Protein AF-0000000067791403 (afdb_homodimer)

Radius of gyration: 19.2 Å; Cα contacts (8 Å, |Δi|>4): 571; chains: 2; bounding box: 36×50×44 Å

Organism: Pectobacterium atrosepticum (strain SCRI 1043 / ATCC BAA-672) (NCBI:txid218491)

Structure (mmCIF, N/CA/C/O backbone):
data_AF-0000000067791403-model_v1
#
loop_
_entity.id
_entity.type
_entity.pdbx_description
1 polymer 'Phosphotransferase enzyme II, A component'
#
loop_
_atom_site.group_PDB
_atom_site.id
_atom_site.type_symbol
_atom_site.label_atom_id
_atom_site.label_alt_id
_atom_site.label_comp_id
_atom_site.label_asym_id
_atom_site.label_entity_id
_atom_site.label_seq_id
_atom_site.pdbx_PDB_ins_code
_atom_site.Cartn_x
_atom_site.Cartn_y
_atom_site.Cartn_z
_atom_site.occupancy
_atom_site.B_iso_or_equiv
_atom_site.auth_seq_id
_atom_site.auth_comp_id
_atom_site.auth_asym_id
_atom_site.auth_atom_id
_atom_site.pdbx_PDB_model_num
ATOM 1 N N . MET A 1 1 ? 7.297 -12.109 7.602 1 85.81 1 MET A N 1
ATOM 2 C CA . MET A 1 1 ? 5.848 -12.188 7.441 1 85.81 1 MET A CA 1
ATOM 3 C C . MET A 1 1 ? 5.48 -12.812 6.098 1 85.81 1 MET A C 1
ATOM 5 O O . MET A 1 1 ? 4.695 -13.758 6.039 1 85.81 1 MET A O 1
ATOM 9 N N . LEU A 1 2 ? 6.25 -12.453 5.027 1 93.5 2 LEU A N 1
ATOM 10 C CA . LEU A 1 2 ? 5.938 -12.992 3.709 1 93.5 2 LEU A CA 1
ATOM 11 C C . LEU A 1 2 ? 6.129 -14.508 3.688 1 93.5 2 LEU A C 1
ATOM 13 O O . LEU A 1 2 ? 5.316 -15.227 3.105 1 93.5 2 LEU A O 1
ATOM 17 N N . ASN A 1 3 ? 7.172 -14.945 4.387 1 94.25 3 ASN A N 1
ATOM 18 C CA . ASN A 1 3 ? 7.5 -16.359 4.379 1 94.25 3 ASN A CA 1
ATOM 19 C C . ASN A 1 3 ? 6.441 -17.188 5.113 1 94.25 3 ASN A C 1
ATOM 21 O O . ASN A 1 3 ? 6.293 -18.391 4.855 1 94.25 3 ASN A O 1
ATOM 25 N N . THR A 1 4 ? 5.734 -16.562 6.031 1 96.44 4 THR A N 1
ATOM 26 C CA . THR A 1 4 ? 4.672 -17.266 6.746 1 96.44 4 THR A CA 1
ATOM 27 C C . THR A 1 4 ? 3.381 -17.266 5.934 1 96.44 4 THR A C 1
ATOM 29 O O . THR A 1 4 ? 2.557 -18.172 6.066 1 96.44 4 THR A O 1
ATOM 32 N N . LEU A 1 5 ? 3.207 -16.297 5.059 1 98 5 LEU A N 1
ATOM 33 C CA . LEU A 1 5 ? 1.979 -16.156 4.289 1 98 5 LEU A CA 1
ATOM 34 C C . LEU A 1 5 ? 2.051 -16.938 2.99 1 98 5 LEU A C 1
ATOM 36 O O . LEU A 1 5 ? 1.028 -17.422 2.49 1 98 5 LEU A O 1
ATOM 40 N N . LEU A 1 6 ? 3.287 -17.016 2.479 1 98.38 6 LEU A N 1
ATOM 41 C CA . LEU A 1 6 ? 3.465 -17.75 1.226 1 98.38 6 LEU A CA 1
ATOM 42 C C . LEU A 1 6 ? 3.836 -19.203 1.488 1 98.38 6 LEU A C 1
ATOM 44 O O . LEU A 1 6 ? 5.02 -19.531 1.565 1 98.38 6 LEU A O 1
ATOM 48 N N . THR A 1 7 ? 2.803 -20 1.577 1 97.62 7 THR A N 1
ATOM 49 C CA . THR A 1 7 ? 2.93 -21.453 1.703 1 97.62 7 THR A CA 1
ATOM 50 C C . THR A 1 7 ? 2.748 -22.125 0.348 1 97.62 7 THR A C 1
ATOM 52 O O . THR A 1 7 ? 2.309 -21.5 -0.615 1 97.62 7 THR A O 1
ATOM 55 N N . PRO A 1 8 ? 3.109 -23.359 0.253 1 98.06 8 PRO A N 1
ATOM 56 C CA . PRO A 1 8 ? 3.031 -24.031 -1.043 1 98.06 8 PRO A CA 1
ATOM 57 C C . PRO A 1 8 ? 1.643 -23.953 -1.672 1 98.06 8 PRO A C 1
ATOM 59 O O . PRO A 1 8 ? 1.52 -23.875 -2.898 1 98.06 8 PRO A O 1
ATOM 62 N N . ASP A 1 9 ? 0.599 -23.859 -0.875 1 98.31 9 ASP A N 1
ATOM 63 C CA . ASP A 1 9 ? -0.775 -23.953 -1.359 1 98.31 9 ASP A CA 1
ATOM 64 C C . ASP A 1 9 ? -1.215 -22.656 -2.014 1 98.31 9 ASP A C 1
ATOM 66 O O . ASP A 1 9 ? -2.238 -22.609 -2.699 1 98.31 9 ASP A O 1
ATOM 70 N N . VAL A 1 10 ? -0.389 -21.625 -1.854 1 98.81 10 VAL A N 1
ATOM 71 C CA . VAL A 1 10 ? -0.769 -20.344 -2.469 1 98.81 10 VAL A CA 1
ATOM 72 C C . VAL A 1 10 ? 0.307 -19.922 -3.461 1 98.81 10 VAL A C 1
ATOM 74 O O . VAL A 1 10 ? 0.383 -18.734 -3.826 1 98.81 10 VAL A O 1
ATOM 77 N N . VAL A 1 11 ? 1.142 -20.844 -3.84 1 98.81 11 VAL A N 1
ATOM 78 C CA . VAL A 1 11 ? 2.152 -20.625 -4.871 1 98.81 11 VAL A CA 1
ATOM 79 C C . VAL A 1 11 ? 1.834 -21.469 -6.098 1 98.81 11 VAL A C 1
ATOM 81 O O . VAL A 1 11 ? 1.552 -22.672 -5.98 1 98.81 11 VAL A O 1
ATOM 84 N N . GLN A 1 12 ? 1.821 -20.766 -7.262 1 98.75 12 GLN A N 1
ATOM 85 C CA . GLN A 1 12 ? 1.521 -21.469 -8.508 1 98.75 12 GLN A CA 1
ATOM 86 C C . GLN A 1 12 ? 2.576 -21.172 -9.57 1 98.75 12 GLN A C 1
ATOM 88 O O . GLN A 1 12 ? 3.092 -20.047 -9.648 1 98.75 12 GLN A O 1
ATOM 93 N N . ILE A 1 13 ? 2.863 -22.188 -10.352 1 98.75 13 ILE A N 1
ATOM 94 C CA . ILE A 1 13 ? 3.631 -22.031 -11.578 1 98.75 13 ILE A CA 1
ATOM 95 C C . ILE A 1 13 ? 2.807 -22.531 -12.766 1 98.75 13 ILE A C 1
ATOM 97 O O . ILE A 1 13 ? 2.48 -23.719 -12.852 1 98.75 13 ILE A O 1
ATOM 101 N N . LEU A 1 14 ? 2.469 -21.609 -13.68 1 98.62 14 LEU A N 1
ATOM 102 C CA . LEU A 1 14 ? 1.596 -21.906 -14.805 1 98.62 14 LEU A CA 1
ATOM 103 C C . LEU A 1 14 ? 2.316 -21.672 -16.125 1 98.62 14 LEU A C 1
ATOM 105 O O . LEU A 1 14 ? 3.094 -20.719 -16.25 1 98.62 14 LEU A O 1
ATOM 109 N N . PRO A 1 15 ? 2.055 -22.484 -17.078 1 97.88 15 PRO A N 1
ATOM 110 C CA . PRO A 1 15 ? 2.742 -22.312 -18.359 1 97.88 15 PRO A CA 1
ATOM 111 C C . PRO A 1 15 ? 2.328 -21.031 -19.094 1 97.88 15 PRO A C 1
ATOM 113 O O . PRO A 1 15 ? 3.182 -20.297 -19.609 1 97.88 15 PRO A O 1
ATOM 116 N N . ALA A 1 16 ? 1.017 -20.781 -19.219 1 97.75 16 ALA A N 1
ATOM 117 C CA . ALA A 1 16 ? 0.489 -19.656 -19.984 1 97.75 16 ALA A CA 1
ATOM 118 C C . ALA A 1 16 ? -0.917 -19.281 -19.516 1 97.75 16 ALA A C 1
ATOM 120 O O . ALA A 1 16 ? -1.521 -20 -18.719 1 97.75 16 ALA A O 1
ATOM 121 N N . CYS A 1 17 ? -1.354 -18.141 -19.828 1 96.69 17 CYS A N 1
ATOM 122 C CA . CYS A 1 17 ? -2.748 -17.734 -19.688 1 96.69 17 CYS A CA 1
ATOM 123 C C . CYS A 1 17 ? -3.168 -16.828 -20.844 1 96.69 17 CYS A C 1
ATOM 125 O O . CYS A 1 17 ? -2.336 -16.422 -21.656 1 96.69 17 CYS A O 1
ATOM 127 N N . ASP A 1 18 ? -4.406 -16.453 -20.984 1 97.12 18 ASP A N 1
ATOM 128 C CA . ASP A 1 18 ? -4.973 -15.836 -22.188 1 97.12 18 ASP A CA 1
ATOM 129 C C . ASP A 1 18 ? -4.66 -14.344 -22.234 1 97.12 18 ASP A C 1
ATOM 131 O O . ASP A 1 18 ? -4.328 -13.812 -23.297 1 97.12 18 ASP A O 1
ATOM 135 N N . ASP A 1 19 ? -4.953 -13.688 -21.172 1 98.06 19 ASP A N 1
ATOM 136 C CA . ASP A 1 19 ? -4.789 -12.242 -21.094 1 98.06 19 ASP A CA 1
ATOM 137 C C . ASP A 1 19 ? -4.668 -11.781 -19.641 1 98.06 19 ASP A C 1
ATOM 139 O O . ASP A 1 19 ? -4.605 -12.602 -18.734 1 98.06 19 ASP A O 1
ATOM 143 N N . TRP A 1 20 ? -4.578 -10.492 -19.484 1 98.12 20 TRP A N 1
ATOM 144 C CA . TRP A 1 20 ? -4.352 -9.938 -18.156 1 98.12 20 TRP A CA 1
ATOM 145 C C . TRP A 1 20 ? -5.504 -10.281 -17.219 1 98.12 20 TRP A C 1
ATOM 147 O O . TRP A 1 20 ? -5.289 -10.531 -16.031 1 98.12 20 TRP A O 1
ATOM 157 N N . ARG A 1 21 ? -6.742 -10.328 -17.703 1 98.19 21 ARG A N 1
ATOM 158 C CA . ARG A 1 21 ? -7.898 -10.664 -16.891 1 98.19 21 ARG A CA 1
ATOM 159 C C . ARG A 1 21 ? -7.805 -12.094 -16.375 1 98.19 21 ARG A C 1
ATOM 161 O O . ARG A 1 21 ? -8.055 -12.344 -15.188 1 98.19 21 ARG A O 1
ATOM 168 N N . HIS A 1 22 ? -7.469 -12.93 -17.266 1 98.69 22 HIS A N 1
ATOM 169 C CA . HIS A 1 22 ? -7.273 -14.328 -16.906 1 98.69 22 HIS A CA 1
ATOM 170 C C . HIS A 1 22 ? -6.125 -14.477 -15.906 1 98.69 22 HIS A C 1
ATOM 172 O O . HIS A 1 22 ? -6.223 -15.25 -14.953 1 98.69 22 HIS A O 1
ATOM 178 N N . ALA A 1 23 ? -5.02 -13.789 -16.094 1 98.75 23 ALA A N 1
ATOM 179 C CA . ALA A 1 23 ? -3.863 -13.82 -15.203 1 98.75 23 ALA A CA 1
ATOM 180 C C . ALA A 1 23 ? -4.254 -13.414 -13.781 1 98.75 23 ALA A C 1
ATOM 182 O O . ALA A 1 23 ? -3.848 -14.055 -12.812 1 98.75 23 ALA A O 1
ATOM 183 N N . ILE A 1 24 ? -5.07 -12.336 -13.656 1 98.62 24 ILE A N 1
ATOM 184 C CA . ILE A 1 24 ? -5.527 -11.867 -12.352 1 98.62 24 ILE A CA 1
ATOM 185 C C . ILE A 1 24 ? -6.406 -12.93 -11.695 1 98.62 24 ILE A C 1
ATOM 187 O O . ILE A 1 24 ? -6.242 -13.234 -10.516 1 98.62 24 ILE A O 1
ATOM 191 N N . ALA A 1 25 ? -7.309 -13.477 -12.453 1 98.75 25 ALA A N 1
ATOM 192 C CA . ALA A 1 25 ? -8.188 -14.516 -11.922 1 98.75 25 ALA A CA 1
ATOM 193 C C . ALA A 1 25 ? -7.375 -15.703 -11.414 1 98.75 25 ALA A C 1
ATOM 195 O O . ALA A 1 25 ? -7.621 -16.203 -10.312 1 98.75 25 ALA A O 1
ATOM 196 N N . LEU A 1 26 ? -6.41 -16.125 -12.219 1 98.81 26 LEU A N 1
ATOM 197 C CA . LEU A 1 26 ? -5.578 -17.266 -11.859 1 98.81 26 LEU A CA 1
ATOM 198 C C . LEU A 1 26 ? -4.75 -16.969 -10.617 1 98.81 26 LEU A C 1
ATOM 200 O O . LEU A 1 26 ? -4.586 -17.828 -9.75 1 98.81 26 LEU A O 1
ATOM 204 N N . SER A 1 27 ? -4.246 -15.789 -10.539 1 98.81 27 SER A N 1
ATOM 205 C CA . SER A 1 27 ? -3.393 -15.414 -9.414 1 98.81 27 SER A CA 1
ATOM 206 C C . SER A 1 27 ? -4.195 -15.305 -8.125 1 98.81 27 SER A C 1
ATOM 208 O O . SER A 1 27 ? -3.656 -15.492 -7.035 1 98.81 27 SER A O 1
ATOM 210 N N . CYS A 1 28 ? -5.469 -15 -8.195 1 98.81 28 CYS A N 1
ATOM 211 C CA . CYS A 1 28 ? -6.332 -14.844 -7.027 1 98.81 28 CYS A CA 1
ATOM 212 C C . CYS A 1 28 ? -6.961 -16.172 -6.641 1 98.81 28 CYS A C 1
ATOM 214 O O . CYS A 1 28 ? -7.508 -16.312 -5.543 1 98.81 28 CYS A O 1
ATOM 216 N N . LYS A 1 29 ? -6.871 -17.172 -7.527 1 98.81 29 LYS A N 1
ATOM 217 C CA . LYS A 1 29 ? -7.609 -18.422 -7.367 1 98.81 29 LYS A CA 1
ATOM 218 C C . LYS A 1 29 ? -7.262 -19.094 -6.047 1 98.81 29 LYS A C 1
ATOM 220 O O . LYS A 1 29 ? -8.156 -19.531 -5.316 1 98.81 29 LYS A O 1
ATOM 225 N N . PRO A 1 30 ? -5.938 -19.203 -5.676 1 98.81 30 PRO A N 1
ATOM 226 C CA . PRO A 1 30 ? -5.645 -19.859 -4.398 1 98.81 30 PRO A CA 1
ATOM 227 C C . PRO A 1 30 ? -6.293 -19.156 -3.209 1 98.81 30 PRO A C 1
ATOM 229 O O . PRO A 1 30 ? -6.727 -19.812 -2.26 1 98.81 30 PRO A O 1
ATOM 232 N N . LEU A 1 31 ? -6.383 -17.828 -3.244 1 98.81 31 LEU A N 1
ATOM 233 C CA . LEU A 1 31 ? -6.953 -17.047 -2.15 1 98.81 31 LEU A CA 1
ATOM 234 C C . LEU A 1 31 ? -8.477 -17.172 -2.141 1 98.81 31 LEU A C 1
ATOM 236 O O . LEU A 1 31 ? -9.094 -17.141 -1.075 1 98.81 31 LEU A O 1
ATOM 240 N N . LEU A 1 32 ? -9.016 -17.219 -3.336 1 98.75 32 LEU A N 1
ATOM 241 C CA . LEU A 1 32 ? -10.445 -17.484 -3.436 1 98.75 32 LEU A CA 1
ATOM 242 C C . LEU A 1 32 ? -10.789 -18.859 -2.881 1 98.75 32 LEU A C 1
ATOM 244 O O . LEU A 1 32 ? -11.734 -19.016 -2.1 1 98.75 32 LEU A O 1
ATOM 248 N N . ASP A 1 33 ? -10.023 -19.875 -3.279 1 98.69 33 ASP A N 1
ATOM 249 C CA . ASP A 1 33 ? -10.266 -21.266 -2.922 1 98.69 33 ASP A CA 1
ATOM 250 C C . ASP A 1 33 ? -10.18 -21.469 -1.41 1 98.69 33 ASP A C 1
ATOM 252 O O . ASP A 1 33 ? -10.922 -22.266 -0.842 1 98.69 33 ASP A O 1
ATOM 256 N N . ASN A 1 34 ? -9.266 -20.766 -0.739 1 98.5 34 ASN A N 1
ATOM 257 C CA . ASN A 1 34 ? -9.102 -21 0.691 1 98.5 34 ASN A CA 1
ATOM 258 C C . ASN A 1 34 ? -9.922 -20.016 1.519 1 98.5 34 ASN A C 1
ATOM 260 O O . ASN A 1 34 ? -9.773 -19.953 2.74 1 98.5 34 ASN A O 1
ATOM 264 N N . GLY A 1 35 ? -10.727 -19.156 0.806 1 98.62 35 GLY A N 1
ATOM 265 C CA . GLY A 1 35 ? -11.688 -18.297 1.482 1 98.62 35 GLY A CA 1
ATOM 266 C C . GLY A 1 35 ? -11.078 -17 1.977 1 98.62 35 GLY A C 1
AT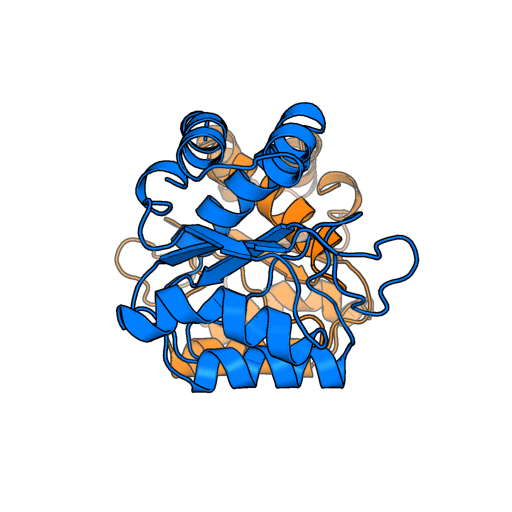OM 267 O O . GLY A 1 35 ? -11.734 -16.219 2.684 1 98.62 35 GLY A O 1
ATOM 268 N N . SER A 1 36 ? -9.867 -16.688 1.602 1 98.62 36 SER A N 1
ATOM 269 C CA . SER A 1 36 ? -9.188 -15.469 2.051 1 98.62 36 SER A CA 1
ATOM 270 C C . SER A 1 36 ? -9.805 -14.227 1.417 1 98.62 36 SER A C 1
ATOM 272 O O . SER A 1 36 ? -9.758 -13.141 1.998 1 98.62 36 SER A O 1
ATOM 274 N N . ILE A 1 37 ? -10.367 -14.383 0.238 1 98.69 37 ILE A N 1
ATOM 275 C CA . ILE A 1 37 ? -11 -13.258 -0.446 1 98.69 37 ILE A CA 1
ATOM 276 C C . ILE A 1 37 ? -12.328 -13.703 -1.043 1 98.69 37 ILE A C 1
ATOM 278 O O . ILE A 1 37 ? -12.609 -14.898 -1.143 1 98.69 37 ILE A O 1
ATOM 282 N N . GLU A 1 38 ? -13.125 -12.742 -1.382 1 98.62 38 GLU A N 1
ATOM 283 C CA . GLU A 1 38 ? -14.375 -12.938 -2.102 1 98.62 38 GLU A CA 1
ATOM 284 C C . GLU A 1 38 ? -14.227 -12.586 -3.58 1 98.62 38 GLU A C 1
ATOM 286 O O . GLU A 1 38 ? -13.297 -11.875 -3.963 1 98.62 38 GLU A O 1
ATOM 291 N N . PRO A 1 39 ? -15.156 -13.062 -4.426 1 98.56 39 PRO A N 1
ATOM 292 C CA . PRO A 1 39 ? -15.102 -12.727 -5.852 1 98.56 39 PRO A CA 1
ATOM 293 C C . PRO A 1 39 ? -15.102 -11.219 -6.105 1 98.56 39 PRO A C 1
ATOM 295 O O . PRO A 1 39 ? -14.531 -10.758 -7.094 1 98.56 39 PRO A O 1
ATOM 298 N N . THR A 1 40 ? -15.688 -10.477 -5.195 1 98.06 40 THR A N 1
ATOM 299 C CA . THR A 1 40 ? -15.781 -9.031 -5.363 1 98.06 40 THR A CA 1
ATOM 300 C C . THR A 1 40 ? -14.398 -8.383 -5.328 1 98.06 40 THR A C 1
ATOM 302 O O . THR A 1 40 ? -14.211 -7.285 -5.852 1 98.06 40 THR A O 1
ATOM 305 N N . TYR A 1 41 ? -13.516 -9.078 -4.652 1 98 41 TYR A N 1
ATOM 306 C CA . TYR A 1 41 ? -12.148 -8.57 -4.609 1 98 41 TYR A CA 1
ATOM 307 C C . TYR A 1 41 ? -11.523 -8.555 -6 1 98 41 TYR A C 1
ATOM 309 O O . TYR A 1 41 ? -10.891 -7.57 -6.395 1 98 41 TYR A O 1
ATOM 317 N N . ILE A 1 42 ? -11.688 -9.617 -6.699 1 98.38 42 ILE A N 1
ATOM 318 C CA . ILE A 1 42 ? -11.188 -9.742 -8.07 1 98.38 42 ILE A CA 1
ATOM 319 C C . ILE A 1 42 ? -11.859 -8.695 -8.953 1 98.38 42 ILE A C 1
ATOM 321 O O . ILE A 1 42 ? -11.195 -8.039 -9.758 1 98.38 42 ILE A O 1
ATOM 325 N N . GLU A 1 43 ? -13.172 -8.492 -8.789 1 98.06 43 GLU A N 1
ATOM 326 C CA . GLU A 1 43 ? -13.914 -7.488 -9.547 1 98.06 43 GLU A CA 1
ATOM 327 C C . GLU A 1 43 ? -13.383 -6.086 -9.281 1 98.06 43 GLU A C 1
ATOM 329 O O . GLU A 1 43 ? -13.344 -5.25 -10.188 1 98.06 43 GLU A O 1
ATOM 334 N N . ALA A 1 44 ? -13.031 -5.883 -8.055 1 95.5 44 ALA A N 1
ATOM 335 C CA . ALA A 1 44 ? -12.469 -4.582 -7.695 1 95.5 44 ALA A CA 1
ATOM 336 C C . ALA A 1 44 ? -11.172 -4.316 -8.445 1 95.5 44 ALA A C 1
ATOM 338 O O . ALA A 1 44 ? -10.93 -3.197 -8.914 1 95.5 44 ALA A O 1
ATOM 339 N N . ILE A 1 45 ? -10.32 -5.316 -8.57 1 96.31 45 ILE A N 1
ATOM 340 C CA . ILE A 1 45 ? -9.07 -5.184 -9.297 1 96.31 45 ILE A CA 1
ATOM 341 C C . ILE A 1 45 ? -9.359 -4.914 -10.773 1 96.31 45 ILE A C 1
ATOM 343 O O . ILE A 1 45 ? -8.75 -4.027 -11.383 1 96.31 45 ILE A O 1
ATOM 347 N N . TYR A 1 46 ? -10.344 -5.637 -11.32 1 97.5 46 TYR A N 1
ATOM 348 C CA . TYR A 1 46 ? -10.734 -5.426 -12.711 1 97.5 46 TYR A CA 1
ATOM 349 C C . TYR A 1 46 ? -11.203 -3.99 -12.938 1 97.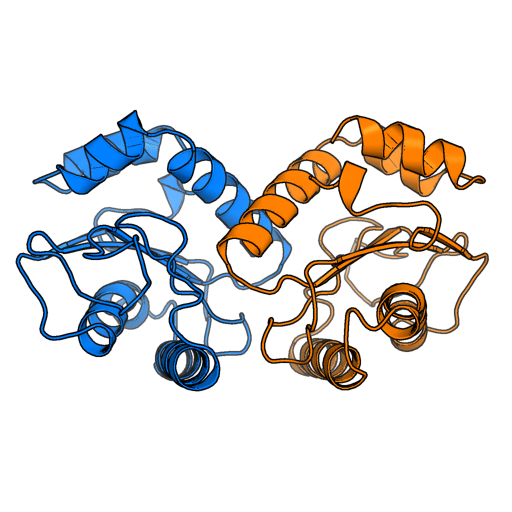5 46 TYR A C 1
ATOM 351 O O . TYR A 1 46 ? -10.789 -3.34 -13.898 1 97.5 46 TYR A O 1
ATOM 359 N N . ARG A 1 47 ? -12 -3.527 -12.07 1 94.44 47 ARG A N 1
ATOM 360 C CA . ARG A 1 47 ? -12.555 -2.186 -12.195 1 94.44 47 ARG A CA 1
ATOM 361 C C . ARG A 1 47 ? -11.453 -1.132 -12.172 1 94.44 47 ARG A C 1
ATOM 363 O O . ARG A 1 47 ? -11.492 -0.176 -12.953 1 94.44 47 ARG A O 1
ATOM 370 N N . SER A 1 48 ? -10.539 -1.312 -11.289 1 93 48 SER A N 1
ATOM 371 C CA . SER A 1 48 ? -9.43 -0.365 -11.203 1 93 48 SER A CA 1
ATOM 372 C C . SER A 1 48 ? -8.578 -0.387 -12.477 1 93 48 SER A C 1
ATOM 374 O O . SER A 1 48 ? -8.195 0.665 -12.992 1 93 48 SER A O 1
ATOM 376 N N . HIS A 1 49 ? -8.281 -1.533 -12.945 1 94.88 49 HIS A N 1
ATOM 377 C CA . HIS A 1 49 ? -7.52 -1.669 -14.18 1 94.88 49 HIS A CA 1
ATOM 378 C C . HIS A 1 49 ? -8.234 -0.985 -15.344 1 94.88 49 HIS A C 1
ATOM 380 O O . HIS A 1 49 ? -7.594 -0.305 -16.156 1 94.88 49 HIS A O 1
ATOM 386 N N . GLU A 1 50 ? -9.5 -1.178 -15.406 1 94 50 GLU A N 1
ATOM 387 C CA . GLU A 1 50 ? -10.273 -0.601 -16.5 1 94 50 GLU A CA 1
ATOM 388 C C . GLU A 1 50 ? -10.344 0.919 -16.391 1 94 50 GLU A C 1
ATOM 390 O O . GLU A 1 50 ? -10.344 1.623 -17.406 1 94 50 GLU A O 1
ATOM 395 N N . ALA A 1 51 ? -10.32 1.367 -15.242 1 89.88 51 ALA A N 1
ATOM 396 C CA . ALA A 1 51 ? -10.484 2.799 -15 1 89.88 51 ALA A CA 1
ATOM 397 C C . ALA A 1 51 ? -9.172 3.545 -15.227 1 89.88 51 ALA A C 1
ATOM 399 O O . ALA A 1 51 ? -9.156 4.641 -15.789 1 89.88 51 ALA A O 1
ATOM 400 N N . ILE A 1 52 ? -8.062 2.98 -14.789 1 90.69 52 ILE A N 1
ATOM 401 C CA . ILE A 1 52 ? -6.855 3.797 -14.766 1 90.69 52 ILE A CA 1
ATOM 402 C C . ILE A 1 52 ? -5.699 3.023 -15.391 1 90.69 52 ILE A C 1
ATOM 404 O O . ILE A 1 52 ? -4.566 3.514 -15.43 1 90.69 52 ILE A O 1
ATOM 408 N N . GLY A 1 53 ? -5.934 1.793 -15.914 1 93.31 53 GLY A N 1
ATOM 409 C CA . GLY A 1 53 ? -4.883 0.992 -16.531 1 93.31 53 GLY A CA 1
ATOM 410 C C . GLY A 1 53 ? -4.199 0.057 -15.547 1 93.31 53 GLY A C 1
ATOM 411 O O . GLY A 1 53 ? -4.668 -0.122 -14.422 1 93.31 53 GLY A O 1
ATOM 412 N N . PRO A 1 54 ? -3.129 -0.601 -15.938 1 94.38 54 PRO A N 1
ATOM 413 C CA . PRO A 1 54 ? -2.441 -1.611 -15.133 1 94.38 54 PRO A CA 1
ATOM 414 C C . PRO A 1 54 ? -1.543 -0.999 -14.062 1 94.38 54 PRO A C 1
ATOM 416 O O . PRO A 1 54 ? -0.351 -1.309 -13.992 1 94.38 54 PRO A O 1
ATOM 419 N N . TYR A 1 55 ? -2.121 -0.312 -13.172 1 89.44 55 TYR A N 1
ATOM 420 C CA . TYR A 1 55 ? -1.425 0.457 -12.148 1 89.44 55 TYR A CA 1
ATOM 421 C C . TYR A 1 55 ? -0.631 -0.459 -11.227 1 89.44 55 TYR A C 1
ATOM 423 O O . TYR A 1 55 ? 0.357 -0.036 -10.617 1 89.44 55 TYR A O 1
ATOM 431 N N . TYR A 1 56 ? -0.925 -1.732 -11.219 1 94.44 56 TYR A N 1
ATOM 432 C CA . TYR A 1 56 ? -0.301 -2.658 -10.281 1 94.44 56 TYR A CA 1
ATOM 433 C C . TYR A 1 56 ? 0.897 -3.354 -10.922 1 94.44 56 TYR A C 1
ATOM 435 O O . TYR A 1 56 ? 1.518 -4.223 -10.297 1 94.44 56 TYR A O 1
ATOM 443 N N . VAL A 1 57 ? 1.146 -3.051 -12.18 1 96.5 57 VAL A N 1
ATOM 444 C CA . VAL A 1 57 ? 2.438 -3.438 -12.734 1 96.5 57 VAL A CA 1
ATOM 445 C C . VAL A 1 57 ? 3.531 -2.521 -12.188 1 96.5 57 VAL A C 1
ATOM 447 O O . VAL A 1 57 ? 3.58 -1.336 -12.523 1 96.5 57 VAL A O 1
ATOM 450 N N . VAL A 1 58 ? 4.43 -3.115 -11.367 1 95.62 58 VAL A N 1
ATOM 451 C CA . VAL A 1 58 ? 5.285 -2.291 -10.516 1 95.62 58 VAL A CA 1
ATOM 452 C C . VAL A 1 58 ? 6.703 -2.266 -11.086 1 95.62 58 VAL A C 1
ATOM 454 O O . VAL A 1 58 ? 7.594 -1.627 -10.516 1 95.62 58 VAL A O 1
ATOM 457 N N . GLY A 1 59 ? 6.961 -2.955 -12.102 1 94.56 59 GLY A N 1
ATOM 458 C CA . GLY A 1 59 ? 8.25 -3.039 -12.773 1 94.56 59 GLY A CA 1
ATOM 459 C C . GLY A 1 59 ? 8.273 -4.062 -13.891 1 94.56 59 GLY A C 1
ATOM 460 O O . GLY A 1 59 ? 7.262 -4.703 -14.18 1 94.56 59 GLY A O 1
ATOM 461 N N . PRO A 1 60 ? 9.445 -4.152 -14.492 1 95.75 60 PRO A N 1
ATOM 462 C CA . PRO A 1 60 ? 9.547 -5.113 -15.594 1 95.75 60 PRO A CA 1
ATOM 463 C C . PRO A 1 60 ? 9.234 -6.543 -15.164 1 95.75 60 PRO A C 1
ATOM 465 O O . PRO A 1 60 ? 9.969 -7.121 -14.352 1 95.75 60 PRO A O 1
ATOM 468 N N . GLY A 1 61 ? 8.156 -7.051 -15.711 1 97.44 61 GLY A N 1
ATOM 469 C CA . GLY A 1 61 ? 7.844 -8.461 -15.523 1 97.44 61 GLY A CA 1
ATOM 470 C C . GLY A 1 61 ? 7.121 -8.734 -14.219 1 97.44 61 GLY A C 1
ATOM 471 O O . GLY A 1 61 ? 6.859 -9.891 -13.875 1 97.44 61 GLY A O 1
ATOM 472 N N . ILE A 1 62 ? 6.758 -7.684 -13.469 1 98.12 62 ILE A N 1
ATOM 473 C CA . ILE A 1 62 ? 6.238 -7.891 -12.117 1 98.12 62 ILE A CA 1
ATOM 474 C C . ILE A 1 62 ? 4.922 -7.133 -11.953 1 98.12 62 ILE A C 1
ATOM 476 O O . ILE A 1 62 ? 4.844 -5.941 -12.266 1 98.12 62 ILE A O 1
ATOM 480 N N . ALA A 1 63 ? 3.912 -7.777 -11.477 1 97.81 63 ALA A N 1
ATOM 481 C CA . ALA A 1 63 ? 2.639 -7.156 -11.117 1 97.81 63 ALA A CA 1
ATOM 482 C C . ALA A 1 63 ? 2.229 -7.52 -9.695 1 97.81 63 ALA A C 1
ATOM 484 O O . ALA A 1 63 ? 2.436 -8.656 -9.258 1 97.81 63 ALA A O 1
ATOM 485 N N . MET A 1 64 ? 1.632 -6.609 -9.023 1 97.75 64 MET A N 1
ATOM 486 C CA . MET A 1 64 ? 1.136 -6.797 -7.66 1 97.75 64 MET A CA 1
ATOM 487 C C . MET A 1 64 ? -0.332 -6.398 -7.559 1 97.75 64 MET A C 1
ATOM 489 O O . MET A 1 64 ? -0.66 -5.379 -6.945 1 97.75 64 MET A O 1
ATOM 493 N N . PRO A 1 65 ? -1.165 -7.211 -8.125 1 97 65 PRO A N 1
ATOM 494 C CA . PRO A 1 65 ? -2.584 -6.867 -8.008 1 97 65 PRO A CA 1
ATOM 495 C C . PRO A 1 65 ? -3.053 -6.777 -6.559 1 97 65 PRO A C 1
ATOM 497 O O . PRO A 1 65 ? -2.738 -7.652 -5.75 1 97 65 PRO A O 1
ATOM 500 N N . HIS A 1 66 ? -3.691 -5.742 -6.223 1 95.25 66 HIS A N 1
ATOM 501 C CA . HIS A 1 66 ? -4.285 -5.578 -4.902 1 95.25 66 HIS A CA 1
ATOM 502 C C . HIS A 1 66 ? -5.414 -4.551 -4.926 1 95.25 66 HIS A C 1
ATOM 504 O O . HIS A 1 66 ? -5.449 -3.686 -5.805 1 95.25 66 HIS A O 1
ATOM 510 N N . ALA A 1 67 ? -6.352 -4.707 -4.105 1 92.06 67 ALA A N 1
ATOM 511 C CA . ALA A 1 67 ? -7.473 -3.805 -3.855 1 92.06 67 ALA A CA 1
ATOM 512 C C . ALA A 1 67 ? -7.586 -3.469 -2.371 1 92.06 67 ALA A C 1
ATOM 514 O O . ALA A 1 67 ? -6.637 -3.664 -1.609 1 92.06 67 ALA A O 1
ATOM 515 N N . ARG A 1 68 ? -8.664 -2.893 -1.979 1 88.12 68 ARG A N 1
ATOM 516 C CA . ARG A 1 68 ? -8.836 -2.463 -0.595 1 88.12 68 ARG A CA 1
ATOM 517 C C . ARG A 1 68 ? -9.391 -3.59 0.266 1 88.12 68 ARG A C 1
ATOM 519 O O . ARG A 1 68 ? -10.039 -4.508 -0.245 1 88.12 68 ARG A O 1
ATOM 526 N N . PRO A 1 69 ? -9.141 -3.441 1.557 1 89.69 69 PRO A N 1
ATOM 527 C CA . PRO A 1 69 ? -9.672 -4.457 2.463 1 89.69 69 PRO A CA 1
ATOM 528 C C . PRO A 1 69 ? -11.188 -4.621 2.336 1 89.69 69 PRO A C 1
ATOM 530 O O . PRO A 1 69 ? -11.695 -5.746 2.363 1 89.69 69 PRO A O 1
ATOM 533 N N . GLU A 1 70 ? -11.93 -3.527 2.146 1 89.38 70 GLU A N 1
ATOM 534 C CA . GLU A 1 70 ? -13.383 -3.564 2.158 1 89.38 70 GLU A CA 1
ATOM 535 C C . GLU A 1 70 ? -13.93 -4.16 0.864 1 89.38 70 GLU A C 1
ATOM 537 O O . GLU A 1 70 ? -15.125 -4.461 0.768 1 89.38 70 GLU A O 1
ATOM 542 N N . ASP A 1 71 ? -13.039 -4.438 -0.041 1 93.44 71 ASP A N 1
ATOM 543 C CA . ASP A 1 71 ? -13.492 -4.934 -1.338 1 93.44 71 ASP A CA 1
ATOM 544 C C . ASP A 1 71 ? -13.609 -6.457 -1.335 1 93.44 71 ASP A C 1
ATOM 546 O O . ASP A 1 71 ? -13.828 -7.066 -2.381 1 93.44 71 ASP A O 1
ATOM 550 N N . GLY A 1 72 ? -13.508 -7.074 -0.197 1 95.62 72 GLY A N 1
ATOM 551 C CA . GLY A 1 72 ? -13.766 -8.508 -0.186 1 95.62 72 GLY A CA 1
ATOM 552 C C . GLY A 1 72 ? -12.641 -9.305 0.459 1 95.62 72 GLY A C 1
ATOM 553 O O . GLY A 1 72 ? -12.453 -10.477 0.143 1 95.62 72 GLY A O 1
ATOM 554 N N . VAL A 1 73 ? -11.867 -8.695 1.275 1 97.12 73 VAL A N 1
ATOM 555 C CA . VAL A 1 73 ? -10.82 -9.43 1.984 1 97.12 73 VAL A CA 1
ATOM 556 C C . VAL A 1 73 ? -11.391 -10.016 3.273 1 97.12 73 VAL A C 1
ATOM 558 O O . VAL A 1 73 ? -12.016 -9.312 4.062 1 97.12 73 VAL A O 1
ATOM 561 N N . ASN A 1 74 ? -11.18 -11.289 3.473 1 97.75 74 ASN A N 1
ATOM 562 C CA . ASN A 1 74 ? -11.625 -11.961 4.684 1 97.75 74 ASN A CA 1
ATOM 563 C C . ASN A 1 74 ? -10.477 -12.141 5.68 1 97.75 74 ASN A C 1
ATOM 565 O O . ASN A 1 74 ? -10.688 -12.07 6.891 1 97.75 74 ASN A O 1
ATOM 569 N N . LYS A 1 75 ? -9.305 -12.422 5.16 1 97.19 75 LYS A N 1
ATOM 570 C CA . LYS A 1 75 ? -8.117 -12.617 5.992 1 97.19 75 LYS A CA 1
ATOM 571 C C . LYS A 1 75 ? -6.855 -12.156 5.266 1 97.19 75 LYS A C 1
ATOM 573 O O . LYS A 1 75 ? -6.789 -12.211 4.039 1 97.19 75 LYS A O 1
ATOM 578 N N . LEU A 1 76 ? -5.895 -11.688 6.09 1 97.62 76 LEU A N 1
ATOM 579 C CA . LEU A 1 76 ? -4.598 -11.344 5.52 1 97.62 76 LEU A CA 1
ATOM 580 C C . LEU A 1 76 ? -4.023 -12.508 4.715 1 97.62 76 LEU A C 1
ATOM 582 O O . LEU A 1 76 ? -3.881 -13.609 5.238 1 97.62 76 LEU A O 1
ATOM 586 N N . SER A 1 77 ? -3.701 -12.242 3.42 1 98.62 77 SER A N 1
ATOM 587 C CA . SER A 1 77 ? -3.189 -13.32 2.58 1 98.62 77 SER A CA 1
ATOM 588 C C . SER A 1 77 ? -2.379 -12.773 1.411 1 98.62 77 SER A C 1
ATOM 590 O O . SER A 1 77 ? -2.543 -11.617 1.022 1 98.62 77 SER A O 1
ATOM 592 N N . VAL A 1 78 ? -1.471 -13.586 0.938 1 98.75 78 VAL A N 1
ATOM 593 C CA . VAL A 1 78 ? -0.643 -13.32 -0.233 1 98.75 78 VAL A CA 1
ATOM 594 C C . VAL A 1 78 ? -0.567 -14.562 -1.113 1 98.75 78 VAL A C 1
ATOM 596 O O . VAL A 1 78 ? -0.532 -15.688 -0.606 1 98.75 78 VAL A O 1
ATOM 599 N N . SER A 1 79 ? -0.634 -14.383 -2.369 1 98.88 79 SER A N 1
ATOM 600 C CA . SER A 1 79 ? -0.351 -15.477 -3.301 1 98.88 79 SER A CA 1
ATOM 601 C C . SER A 1 79 ? 0.732 -15.078 -4.301 1 98.88 79 SER A C 1
ATOM 603 O O . SER A 1 79 ? 0.946 -13.891 -4.555 1 98.88 79 SER A O 1
ATOM 605 N N . LEU A 1 80 ? 1.399 -16.062 -4.785 1 98.88 80 LEU A N 1
ATOM 606 C CA . LEU A 1 80 ? 2.436 -15.859 -5.793 1 98.88 80 LEU A CA 1
ATOM 607 C C . LEU A 1 80 ? 2.219 -16.781 -6.984 1 98.88 80 LEU A C 1
ATOM 609 O O . LEU A 1 80 ? 2.096 -18 -6.82 1 98.88 80 LEU A O 1
ATOM 613 N N . THR A 1 81 ? 2.08 -16.203 -8.172 1 98.88 81 THR A N 1
ATOM 614 C CA . THR A 1 81 ? 1.882 -16.969 -9.398 1 98.88 81 THR A CA 1
ATOM 615 C C . THR A 1 81 ? 2.943 -16.625 -10.438 1 98.88 81 THR A C 1
ATOM 617 O O . THR A 1 81 ? 3.189 -15.445 -10.703 1 98.88 81 THR A O 1
ATOM 620 N N . LEU A 1 82 ? 3.564 -17.625 -10.953 1 98.88 82 LEU A N 1
ATOM 621 C CA . LEU A 1 82 ? 4.473 -17.484 -12.086 1 98.88 82 LEU A CA 1
ATOM 622 C C . LEU A 1 82 ? 3.807 -17.953 -13.383 1 98.88 82 LEU A C 1
ATOM 624 O O . LEU A 1 82 ? 3.25 -19.047 -13.438 1 98.88 82 LEU A O 1
ATOM 628 N N . ILE A 1 83 ? 3.826 -17.109 -14.344 1 98.62 83 ILE A N 1
ATOM 629 C CA . ILE A 1 83 ? 3.367 -17.453 -15.688 1 98.62 83 ILE A CA 1
ATOM 630 C C . ILE A 1 83 ? 4.555 -17.516 -16.641 1 98.62 83 ILE A C 1
ATOM 632 O O . ILE A 1 83 ? 5.121 -16.469 -17 1 98.62 83 ILE A O 1
ATOM 636 N N . ARG A 1 84 ? 4.922 -18.641 -17.109 1 97.81 84 ARG A N 1
ATOM 637 C CA . ARG A 1 84 ? 6.168 -18.875 -17.828 1 97.81 84 ARG A CA 1
ATOM 638 C C . ARG A 1 84 ? 6.199 -18.109 -19.141 1 97.81 84 ARG A C 1
ATOM 640 O O . ARG A 1 84 ? 7.184 -17.422 -19.438 1 97.81 84 ARG A O 1
ATOM 647 N N . ASP A 1 85 ? 5.176 -18.125 -19.906 1 97.88 85 ASP A N 1
ATOM 648 C CA . ASP A 1 85 ? 5.156 -17.5 -21.219 1 97.88 85 ASP A CA 1
ATOM 649 C C . ASP A 1 85 ? 4.938 -16 -21.109 1 97.88 85 ASP A C 1
ATOM 651 O O . ASP A 1 85 ? 5.012 -15.281 -22.109 1 97.88 85 ASP A O 1
ATOM 655 N N . GLY A 1 86 ? 4.633 -15.516 -19.969 1 98.06 86 GLY A N 1
ATOM 656 C CA . GLY A 1 86 ? 4.371 -14.102 -19.766 1 98.06 86 GLY A CA 1
ATOM 657 C C . GLY A 1 86 ? 3.006 -13.672 -20.266 1 98.06 86 GLY A C 1
ATOM 658 O O . GLY A 1 86 ? 2.375 -14.383 -21.047 1 98.06 86 GLY A O 1
ATOM 659 N N . VAL A 1 87 ? 2.551 -12.578 -19.75 1 98.38 87 VAL A N 1
ATOM 660 C CA . VAL A 1 87 ? 1.26 -12.016 -20.125 1 98.38 87 VAL A CA 1
ATOM 661 C C . VAL A 1 87 ? 1.414 -10.516 -20.406 1 98.38 87 VAL A C 1
ATOM 663 O O . VAL A 1 87 ? 2.115 -9.812 -19.672 1 98.38 87 VAL A O 1
ATOM 666 N N . ALA A 1 88 ? 0.752 -10.047 -21.438 1 98.06 88 ALA A N 1
ATOM 667 C CA . ALA A 1 88 ? 0.758 -8.617 -21.734 1 98.06 88 ALA A CA 1
ATOM 668 C C . ALA A 1 88 ? -0.29 -7.883 -20.906 1 98.06 88 ALA A C 1
ATOM 670 O O . ALA A 1 88 ? -1.478 -8.211 -20.969 1 98.06 88 ALA A O 1
ATOM 671 N N . PHE A 1 89 ? 0.136 -6.93 -20.156 1 97.81 89 PHE A N 1
ATOM 672 C CA . PHE A 1 89 ? -0.761 -6.066 -19.391 1 97.81 89 PHE A CA 1
ATOM 673 C C . PHE A 1 89 ? -0.889 -4.703 -20.047 1 97.81 89 PHE A C 1
ATOM 675 O O . PHE A 1 89 ? -1.659 -3.854 -19.594 1 97.81 89 PHE A O 1
ATOM 682 N N . HIS A 1 90 ? -0.111 -4.527 -21.078 1 95.88 90 HIS A N 1
ATOM 683 C CA . HIS A 1 90 ? -0.078 -3.281 -21.828 1 95.88 90 HIS A CA 1
ATOM 684 C C . HIS A 1 90 ? 0.486 -2.139 -21 1 95.88 90 HIS A C 1
ATOM 686 O O . HIS A 1 90 ? 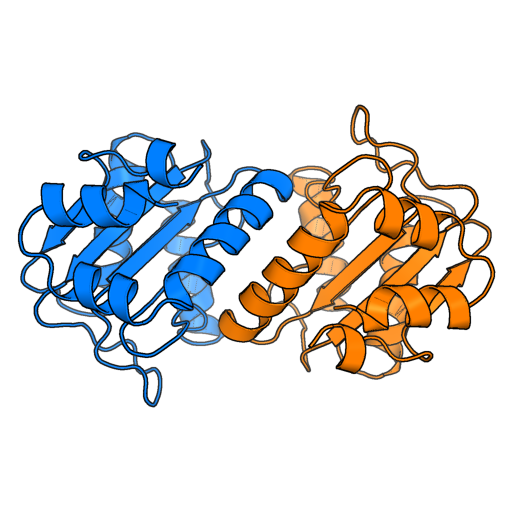-0.08 -1.044 -20.969 1 95.88 90 HIS A O 1
ATOM 692 N N . SER A 1 91 ? 1.426 -2.488 -20.188 1 93.56 91 SER A N 1
ATOM 693 C CA . SER A 1 91 ? 2.24 -1.523 -19.469 1 93.56 91 SER A CA 1
ATOM 694 C C . SER A 1 91 ? 3.57 -1.277 -20.172 1 93.56 91 SER A C 1
ATOM 696 O O . SER A 1 91 ? 4.418 -2.17 -20.234 1 93.56 91 SER A O 1
ATOM 698 N N . ASP A 1 92 ? 3.756 -0.099 -20.672 1 90.75 92 ASP A N 1
ATOM 699 C CA . ASP A 1 92 ? 4.914 0.227 -21.5 1 90.75 92 ASP A CA 1
ATOM 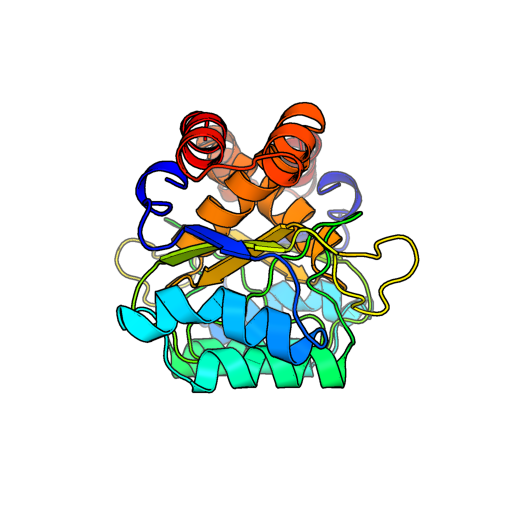700 C C . ASP A 1 92 ? 6.219 -0.062 -20.75 1 90.75 92 ASP A C 1
ATOM 702 O O . ASP A 1 92 ? 6.426 0.427 -19.641 1 90.75 92 ASP A O 1
ATOM 706 N N . GLY A 1 93 ? 6.984 -0.939 -21.391 1 94 93 GLY A N 1
ATOM 707 C CA . GLY A 1 93 ? 8.32 -1.21 -20.875 1 94 93 GLY A CA 1
ATOM 708 C C . GLY A 1 93 ? 8.344 -2.309 -19.844 1 94 93 GLY A C 1
ATOM 709 O O . GLY A 1 93 ? 9.414 -2.727 -19.391 1 94 93 GLY A O 1
ATOM 710 N N . ASN A 1 94 ? 7.152 -2.826 -19.531 1 96.62 94 ASN A N 1
ATOM 711 C CA . ASN A 1 94 ? 7.109 -3.762 -18.406 1 96.62 94 ASN A CA 1
ATOM 712 C C . ASN A 1 94 ? 6.66 -5.148 -18.859 1 96.62 94 ASN A C 1
ATOM 714 O O . ASN A 1 94 ? 6.82 -6.125 -18.125 1 96.62 94 ASN A O 1
ATOM 718 N N . ASP A 1 95 ? 6.215 -5.219 -20.047 1 97.31 95 ASP A N 1
ATOM 719 C CA . ASP A 1 95 ? 5.691 -6.473 -20.578 1 97.31 95 ASP A CA 1
ATOM 720 C C . ASP A 1 95 ? 6.797 -7.301 -21.234 1 97.31 95 ASP A C 1
ATOM 722 O O . ASP A 1 95 ? 7.766 -6.746 -21.75 1 97.31 95 ASP A O 1
ATOM 726 N N . PRO A 1 96 ? 6.59 -8.641 -21.203 1 98.19 96 PRO A N 1
ATOM 727 C CA . PRO A 1 96 ? 5.512 -9.414 -20.578 1 98.19 96 PRO A CA 1
ATOM 728 C C . PRO A 1 96 ? 5.691 -9.57 -19.078 1 98.19 96 PRO A C 1
ATOM 730 O O . PRO A 1 96 ? 6.824 -9.602 -18.594 1 98.19 96 PRO A O 1
ATOM 733 N N . VAL A 1 97 ? 4.605 -9.648 -18.344 1 98.5 97 VAL A N 1
ATOM 734 C CA . VAL A 1 97 ? 4.617 -9.906 -16.922 1 98.5 97 VAL A CA 1
ATOM 735 C C . VAL A 1 97 ? 4.672 -11.414 -16.656 1 98.5 97 VAL A C 1
ATOM 737 O O . VAL A 1 97 ? 3.92 -12.18 -17.266 1 98.5 97 VAL A O 1
ATOM 740 N N . HIS A 1 98 ? 5.598 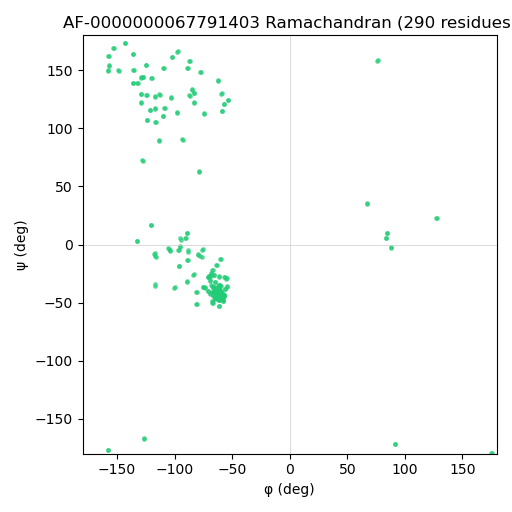-11.773 -15.727 1 98.75 98 HIS A N 1
ATOM 741 C CA . HIS A 1 98 ? 5.777 -13.188 -15.406 1 98.75 98 HIS A CA 1
ATOM 742 C C . HIS A 1 98 ? 5.426 -13.477 -13.953 1 98.75 98 HIS A C 1
ATOM 744 O O . HIS A 1 98 ? 4.996 -14.578 -13.625 1 98.75 98 HIS A O 1
ATOM 750 N N . LEU A 1 99 ? 5.703 -12.555 -13.148 1 98.81 99 LEU A N 1
ATOM 751 C CA . LEU A 1 99 ? 5.551 -12.719 -11.703 1 98.81 99 LEU A CA 1
ATOM 752 C C . LEU A 1 99 ? 4.383 -11.891 -11.188 1 98.81 99 LEU A C 1
ATOM 754 O O . LEU A 1 99 ? 4.383 -10.664 -11.305 1 98.81 99 LEU A O 1
ATOM 758 N N . LEU A 1 100 ? 3.354 -12.523 -10.633 1 98.81 100 LEU A N 1
ATOM 759 C CA . LEU A 1 100 ? 2.211 -11.867 -10.016 1 98.81 100 LEU A CA 1
ATOM 760 C C . LEU A 1 100 ? 2.131 -12.195 -8.531 1 98.81 100 LEU A C 1
ATOM 762 O O . LEU A 1 100 ? 2.15 -13.367 -8.148 1 98.81 100 LEU A O 1
ATOM 766 N N . ILE A 1 101 ? 2.053 -11.195 -7.715 1 98.75 101 ILE A N 1
ATOM 767 C CA . ILE A 1 101 ? 1.89 -11.367 -6.277 1 98.75 101 ILE A CA 1
ATOM 768 C C . ILE A 1 101 ? 0.648 -10.617 -5.805 1 98.75 101 ILE A C 1
ATOM 770 O O . ILE A 1 101 ? 0.643 -9.383 -5.754 1 98.75 101 ILE A O 1
ATOM 774 N N . VAL A 1 102 ? -0.356 -11.336 -5.484 1 98.62 102 VAL A N 1
ATOM 775 C CA . VAL A 1 102 ? -1.586 -10.742 -4.977 1 98.62 102 VAL A CA 1
ATOM 776 C C . VAL A 1 102 ? -1.452 -10.477 -3.477 1 98.62 102 VAL A C 1
ATOM 778 O O . VAL A 1 102 ? -0.978 -11.344 -2.73 1 98.62 102 VAL A O 1
ATOM 781 N N . LEU A 1 103 ? -1.779 -9.305 -3.088 1 97.88 103 LEU A N 1
ATOM 782 C CA . LEU A 1 103 ? -1.767 -8.93 -1.679 1 97.88 103 LEU A CA 1
ATOM 783 C C . LEU A 1 103 ? -3.168 -8.562 -1.2 1 97.88 103 LEU A C 1
ATOM 785 O O . LEU A 1 103 ? -3.809 -7.672 -1.76 1 97.88 103 LEU A O 1
ATOM 789 N N . ALA A 1 104 ? -3.707 -9.297 -0.277 1 97.56 104 ALA A N 1
ATOM 790 C CA . ALA A 1 104 ? -4.969 -9.016 0.406 1 97.56 104 ALA A CA 1
ATOM 791 C C . ALA A 1 104 ? -4.742 -8.773 1.896 1 97.56 104 ALA A C 1
ATOM 793 O O . ALA A 1 104 ? -4.484 -9.711 2.652 1 97.56 104 ALA A O 1
ATOM 794 N N . ALA A 1 105 ? -4.82 -7.547 2.275 1 95.25 105 ALA A N 1
ATOM 795 C CA . ALA A 1 105 ? -4.633 -7.176 3.674 1 95.25 105 ALA A CA 1
ATOM 796 C C . ALA A 1 105 ? -5.953 -6.738 4.309 1 95.25 105 ALA A C 1
ATOM 798 O O . ALA A 1 105 ? -6.828 -6.199 3.627 1 95.25 105 ALA A O 1
ATOM 799 N N . THR A 1 106 ? -6.051 -6.93 5.594 1 92.44 106 THR A N 1
ATOM 800 C CA . THR A 1 106 ? -7.305 -6.648 6.285 1 92.44 106 THR A CA 1
ATOM 801 C C . THR A 1 106 ? -7.281 -5.254 6.906 1 92.44 106 THR A C 1
ATOM 803 O O . THR A 1 106 ? -8.328 -4.719 7.281 1 92.44 106 THR A O 1
ATOM 806 N N . ASP A 1 107 ? -6.027 -4.715 7.055 1 89.62 107 ASP A N 1
ATOM 807 C CA . ASP A 1 107 ? -5.852 -3.402 7.668 1 89.62 107 ASP A CA 1
ATOM 808 C C . ASP A 1 107 ? -4.578 -2.729 7.172 1 89.62 107 ASP A C 1
ATOM 810 O O . ASP A 1 107 ? -3.766 -3.354 6.484 1 89.62 107 ASP A O 1
ATOM 814 N N . SER A 1 108 ? -4.43 -1.507 7.461 1 90.12 108 SER A N 1
ATOM 815 C CA . SER A 1 108 ? -3.326 -0.714 6.93 1 90.12 108 SER A CA 1
ATOM 816 C C . SER A 1 108 ? -1.988 -1.175 7.5 1 90.12 108 SER A C 1
ATOM 818 O O . SER A 1 108 ? -0.965 -1.123 6.812 1 90.12 108 SER A O 1
ATOM 820 N N . ASN A 1 109 ? -1.966 -1.604 8.789 1 90.56 109 ASN A N 1
ATOM 821 C CA . ASN A 1 109 ? -0.714 -2.053 9.391 1 90.56 109 ASN A CA 1
ATOM 822 C C . ASN A 1 109 ? -0.142 -3.26 8.648 1 90.56 109 ASN A C 1
ATOM 824 O O . ASN A 1 109 ? 1.025 -3.256 8.258 1 90.56 109 ASN A O 1
ATOM 828 N N . SER A 1 110 ? -0.981 -4.25 8.5 1 93.06 110 SER A N 1
ATOM 829 C CA . SER A 1 110 ? -0.53 -5.438 7.785 1 93.06 110 SER A CA 1
ATOM 830 C C . SER A 1 110 ? -0.253 -5.129 6.32 1 93.06 110 SER A C 1
ATOM 832 O O . SER A 1 110 ? 0.675 -5.68 5.727 1 93.06 110 SER A O 1
ATOM 834 N N . HIS A 1 111 ? -1.085 -4.246 5.746 1 94.25 111 HIS A N 1
ATOM 835 C CA . HIS A 1 111 ? -0.884 -3.826 4.363 1 94.25 111 HIS A CA 1
ATOM 836 C C . HIS A 1 111 ? 0.495 -3.203 4.172 1 94.25 111 HIS A C 1
ATOM 838 O O . HIS A 1 111 ? 1.248 -3.609 3.285 1 94.25 111 HIS A O 1
ATOM 844 N N . ILE A 1 112 ? 0.879 -2.307 5.008 1 94.19 112 ILE A N 1
ATOM 845 C CA . ILE A 1 112 ? 2.146 -1.586 4.93 1 94.19 112 ILE A CA 1
ATOM 846 C C . ILE A 1 112 ? 3.303 -2.551 5.18 1 94.19 112 ILE A C 1
ATOM 848 O O . ILE A 1 112 ? 4.324 -2.494 4.488 1 94.19 112 ILE A O 1
ATOM 852 N N . ASP A 1 113 ? 3.145 -3.43 6.105 1 94.75 113 ASP A N 1
ATOM 853 C CA . ASP A 1 113 ? 4.188 -4.395 6.441 1 94.75 113 ASP A CA 1
ATOM 854 C C . ASP A 1 113 ? 4.512 -5.289 5.246 1 94.75 113 ASP A C 1
ATOM 856 O O . ASP A 1 113 ? 5.68 -5.477 4.902 1 94.75 113 ASP A O 1
ATOM 860 N N . ILE A 1 114 ? 3.496 -5.785 4.652 1 96.31 114 ILE A N 1
ATOM 861 C CA . ILE A 1 114 ? 3.695 -6.695 3.533 1 96.31 114 ILE A CA 1
ATOM 862 C C . ILE A 1 114 ? 4.262 -5.934 2.34 1 96.31 114 ILE A C 1
ATOM 864 O O . ILE A 1 114 ? 5.172 -6.414 1.661 1 96.31 114 ILE A O 1
ATOM 868 N N . ILE A 1 115 ? 3.729 -4.734 2.08 1 96.38 115 ILE A N 1
ATOM 869 C CA . ILE A 1 115 ? 4.223 -3.918 0.977 1 96.38 115 ILE A CA 1
ATOM 870 C C . ILE A 1 115 ? 5.707 -3.623 1.179 1 96.38 115 ILE A C 1
ATOM 872 O O . ILE A 1 115 ? 6.492 -3.678 0.23 1 96.38 115 ILE A O 1
ATOM 876 N N . SER A 1 116 ? 6.098 -3.318 2.373 1 96.25 116 SER A N 1
ATOM 877 C CA . SER A 1 116 ? 7.496 -3.039 2.682 1 96.25 116 SER A CA 1
ATOM 878 C C . SER A 1 116 ? 8.383 -4.238 2.359 1 96.25 116 SER A C 1
ATOM 880 O O . SER A 1 116 ? 9.469 -4.082 1.795 1 96.25 116 SER A O 1
ATOM 882 N N . GLN A 1 117 ? 7.945 -5.41 2.643 1 96.94 117 GLN A N 1
ATOM 883 C CA . GLN A 1 117 ? 8.711 -6.621 2.357 1 96.94 117 GLN A CA 1
ATOM 884 C C . GLN A 1 117 ? 8.766 -6.898 0.859 1 96.94 117 GLN A C 1
ATOM 886 O O . GLN A 1 117 ? 9.805 -7.301 0.334 1 96.94 117 GLN A O 1
ATOM 891 N N . LEU A 1 118 ? 7.684 -6.688 0.214 1 97.56 118 LEU A N 1
ATOM 892 C CA . LEU A 1 118 ? 7.656 -6.875 -1.232 1 97.56 118 LEU A CA 1
ATOM 893 C C . LEU A 1 118 ? 8.555 -5.863 -1.931 1 97.56 118 LEU A C 1
ATOM 895 O O . LEU A 1 118 ? 9.234 -6.195 -2.906 1 97.56 118 LEU A O 1
ATOM 899 N N . ALA A 1 119 ? 8.508 -4.66 -1.432 1 96.31 119 ALA A N 1
ATOM 900 C CA . ALA A 1 119 ? 9.398 -3.641 -1.98 1 96.31 119 ALA A CA 1
ATOM 901 C C . ALA A 1 119 ? 10.852 -4.078 -1.89 1 96.31 119 ALA A C 1
ATOM 903 O O . ALA A 1 119 ? 11.625 -3.891 -2.834 1 96.31 119 ALA A O 1
ATOM 904 N N . GLN A 1 120 ? 11.211 -4.621 -0.786 1 96.25 120 GLN A N 1
ATOM 905 C CA . GLN A 1 120 ? 12.562 -5.133 -0.608 1 96.25 120 GLN A CA 1
ATOM 906 C C . GLN A 1 120 ? 12.867 -6.246 -1.605 1 96.25 120 GLN A C 1
ATOM 908 O O . GLN A 1 120 ? 13.953 -6.285 -2.188 1 96.25 120 GLN A O 1
ATOM 913 N N . LEU A 1 121 ? 11.969 -7.121 -1.744 1 97.19 121 LEU A N 1
ATOM 914 C CA . LEU A 1 121 ? 12.117 -8.203 -2.709 1 97.19 121 LEU A CA 1
ATOM 915 C C . LEU A 1 121 ? 12.305 -7.656 -4.121 1 97.19 121 LEU A C 1
ATOM 917 O O . LEU A 1 121 ? 13.227 -8.055 -4.832 1 97.19 121 LEU A O 1
ATOM 921 N N . PHE A 1 122 ? 11.422 -6.68 -4.5 1 96.81 122 PHE A N 1
ATOM 922 C CA . PHE A 1 122 ? 11.438 -6.121 -5.848 1 96.81 122 PHE A CA 1
ATOM 923 C C . PHE A 1 122 ? 12.719 -5.332 -6.094 1 96.81 122 PHE A C 1
ATOM 925 O O . PHE A 1 122 ? 13.156 -5.188 -7.238 1 96.81 122 PHE A O 1
ATOM 932 N N . ASP A 1 123 ? 13.297 -4.938 -5.012 1 94.5 123 ASP A N 1
ATOM 933 C CA . ASP A 1 123 ? 14.523 -4.148 -5.113 1 94.5 123 ASP A CA 1
ATOM 934 C C . ASP A 1 123 ? 15.758 -5.047 -5.102 1 94.5 123 ASP A C 1
ATOM 936 O O . ASP A 1 123 ? 16.891 -4.559 -5.016 1 94.5 123 ASP A O 1
ATOM 940 N N . THR A 1 124 ? 15.586 -6.32 -5.129 1 96.56 124 THR A N 1
ATOM 941 C CA . THR A 1 124 ? 16.672 -7.293 -5.195 1 96.56 124 THR A CA 1
ATOM 942 C C . THR A 1 124 ? 16.641 -8.047 -6.52 1 96.56 124 THR A C 1
ATOM 944 O O . THR A 1 124 ? 16.094 -9.148 -6.602 1 96.56 124 THR A O 1
ATOM 947 N N . PRO A 1 125 ? 17.312 -7.527 -7.516 1 96.19 125 PRO A N 1
ATOM 948 C CA . PRO A 1 125 ? 17.219 -8.07 -8.875 1 96.19 125 PRO A CA 1
ATOM 949 C C . PRO A 1 125 ? 17.531 -9.562 -8.93 1 96.19 125 PRO A C 1
ATOM 951 O O . PRO A 1 125 ? 16.875 -10.305 -9.664 1 96.19 125 PRO A O 1
ATOM 954 N N . ASP A 1 126 ? 18.453 -10.008 -8.148 1 97.75 126 ASP A N 1
ATOM 955 C CA . ASP A 1 126 ? 18.812 -11.422 -8.172 1 97.75 126 ASP A CA 1
ATOM 956 C C . ASP A 1 126 ? 17.672 -12.297 -7.668 1 97.75 126 ASP A C 1
ATOM 958 O O . ASP A 1 126 ? 17.438 -13.391 -8.188 1 97.75 126 ASP A O 1
ATOM 962 N N . ASP A 1 127 ? 16.938 -11.812 -6.668 1 98.12 127 ASP A N 1
ATOM 963 C CA . ASP A 1 127 ? 15.836 -12.586 -6.121 1 98.12 127 ASP A CA 1
ATOM 964 C C . ASP A 1 127 ? 14.641 -12.594 -7.078 1 98.12 127 ASP A C 1
ATOM 966 O O . ASP A 1 127 ? 13.984 -13.625 -7.246 1 98.12 127 ASP A O 1
ATOM 970 N N . VAL A 1 128 ? 14.438 -11.516 -7.715 1 97.88 128 VAL A N 1
ATOM 971 C CA . VAL A 1 128 ? 13.367 -11.438 -8.703 1 97.88 128 VAL A CA 1
ATOM 972 C C . VAL A 1 128 ? 13.672 -12.383 -9.867 1 97.88 128 VAL A C 1
ATOM 974 O O . VAL A 1 128 ? 12.797 -13.133 -10.312 1 97.88 128 VAL A O 1
ATOM 977 N N . ALA A 1 129 ? 14.898 -12.328 -10.305 1 97.81 129 ALA A N 1
ATOM 978 C CA . ALA A 1 129 ? 15.312 -13.211 -11.391 1 97.81 129 ALA A CA 1
ATOM 979 C C . ALA A 1 129 ? 15.172 -14.68 -11 1 97.81 129 ALA A C 1
ATOM 981 O O . ALA A 1 129 ? 14.711 -15.508 -11.789 1 97.81 129 ALA A O 1
ATOM 982 N N . ALA A 1 130 ? 15.57 -14.961 -9.766 1 98.25 130 ALA A N 1
ATOM 983 C CA . ALA A 1 130 ? 15.453 -16.328 -9.266 1 98.25 130 ALA A CA 1
ATOM 984 C C . ALA A 1 130 ? 14 -16.781 -9.242 1 98.25 130 ALA A C 1
ATOM 986 O O . ALA A 1 130 ? 13.688 -17.938 -9.578 1 98.25 130 ALA A O 1
ATOM 987 N N . LEU A 1 131 ? 13.102 -15.938 -8.891 1 98.5 131 LEU A N 1
ATOM 988 C CA . LEU A 1 131 ? 11.68 -16.266 -8.867 1 98.5 131 LEU A CA 1
ATOM 989 C C . LEU A 1 131 ? 11.156 -16.5 -10.281 1 98.5 131 LEU A C 1
ATOM 991 O O . LEU A 1 131 ? 10.531 -17.531 -10.547 1 98.5 131 LEU A O 1
ATOM 995 N N . ILE A 1 132 ? 11.438 -15.586 -11.117 1 97.88 132 ILE A N 1
ATOM 996 C CA . ILE A 1 132 ? 10.906 -15.641 -12.477 1 97.88 132 ILE A CA 1
ATOM 997 C C . ILE A 1 132 ? 11.414 -16.906 -13.18 1 97.88 132 ILE A C 1
ATOM 999 O O . ILE A 1 132 ? 10.695 -17.516 -13.977 1 97.88 132 ILE A O 1
ATOM 1003 N N . ASN A 1 133 ? 12.562 -17.375 -12.773 1 97.25 133 ASN A N 1
ATOM 1004 C CA . ASN A 1 133 ? 13.172 -18.516 -13.43 1 97.25 133 ASN A CA 1
ATOM 1005 C C . ASN A 1 133 ? 12.859 -19.812 -12.695 1 97.25 133 ASN A C 1
ATOM 1007 O O . ASN A 1 133 ? 13.234 -20.891 -13.156 1 97.25 133 ASN A O 1
ATOM 1011 N N . ALA A 1 134 ? 12.219 -19.688 -11.625 1 98.25 134 ALA A N 1
ATOM 1012 C CA . ALA A 1 134 ? 11.906 -20.891 -10.844 1 98.25 134 ALA A CA 1
ATOM 1013 C C . ALA A 1 134 ? 11.016 -21.828 -11.633 1 98.25 134 ALA A C 1
ATOM 1015 O O . ALA A 1 134 ? 10.094 -21.391 -12.328 1 98.25 134 ALA A O 1
ATOM 1016 N N . THR A 1 135 ? 11.266 -23.125 -11.508 1 97.62 135 THR A N 1
ATOM 1017 C CA . THR A 1 135 ? 10.484 -24.141 -12.211 1 97.62 135 THR A CA 1
ATOM 1018 C C . THR A 1 135 ? 9.766 -25.047 -11.227 1 97.62 135 THR A C 1
ATOM 1020 O O . THR A 1 135 ? 8.953 -25.891 -11.617 1 97.62 135 THR A O 1
ATOM 1023 N N . GLU A 1 136 ? 10.109 -24.859 -9.922 1 98 136 GLU A N 1
ATOM 1024 C CA . GLU A 1 136 ? 9.484 -25.625 -8.844 1 98 136 GLU A CA 1
ATOM 1025 C C . GLU A 1 136 ? 9.102 -24.734 -7.676 1 98 136 GLU A C 1
ATOM 1027 O O . GLU A 1 136 ? 9.781 -23.75 -7.391 1 98 136 GLU A O 1
ATOM 1032 N N . ILE A 1 137 ? 8.047 -25.188 -7.02 1 98.31 137 ILE A N 1
ATOM 1033 C CA . ILE A 1 137 ? 7.512 -24.406 -5.906 1 98.31 137 ILE A CA 1
ATOM 1034 C C . ILE A 1 137 ? 8.57 -24.266 -4.816 1 98.31 137 ILE A C 1
ATOM 1036 O O . ILE A 1 137 ? 8.695 -23.203 -4.195 1 98.31 137 ILE A O 1
ATOM 1040 N N . GLU A 1 138 ? 9.383 -25.266 -4.602 1 98.19 138 GLU A N 1
ATOM 1041 C CA . GLU A 1 138 ? 10.414 -25.25 -3.564 1 98.19 138 GLU A CA 1
ATOM 1042 C C . GLU A 1 138 ? 11.43 -24.141 -3.807 1 98.19 138 GLU A C 1
ATOM 1044 O O . GLU A 1 138 ? 11.961 -23.562 -2.857 1 98.19 138 GLU A O 1
ATOM 1049 N N . GLN A 1 139 ? 11.766 -23.922 -5.059 1 98.5 139 GLN A N 1
ATOM 1050 C CA . GLN A 1 139 ? 12.695 -22.844 -5.402 1 98.5 139 GLN A CA 1
ATOM 1051 C C . GLN A 1 139 ? 12.117 -21.484 -5.027 1 98.5 139 GLN A C 1
ATOM 1053 O O . GLN A 1 139 ? 12.844 -20.609 -4.535 1 98.5 139 GLN A O 1
ATOM 1058 N N . VAL A 1 140 ? 10.812 -21.328 -5.297 1 98.56 140 VAL A N 1
ATOM 1059 C CA . VAL A 1 140 ? 10.125 -20.094 -4.949 1 98.56 140 VAL A CA 1
ATOM 1060 C C . VAL A 1 140 ? 10.164 -19.891 -3.438 1 98.56 140 VAL A C 1
ATOM 1062 O O . VAL A 1 140 ? 10.539 -18.812 -2.959 1 98.56 140 VAL A O 1
ATOM 1065 N N . LEU A 1 141 ? 9.844 -20.938 -2.691 1 98.38 141 LEU A N 1
ATOM 1066 C CA . LEU A 1 141 ? 9.781 -20.859 -1.234 1 98.38 141 LEU A CA 1
ATOM 1067 C C . LEU A 1 141 ? 11.164 -20.578 -0.65 1 98.38 141 LEU A C 1
ATOM 1069 O O . LEU A 1 141 ? 11.289 -19.891 0.367 1 98.38 141 LEU A O 1
ATOM 1073 N N . SER A 1 142 ? 12.172 -21.078 -1.319 1 98.19 142 SER A N 1
ATOM 1074 C CA . SER A 1 142 ? 13.539 -20.844 -0.873 1 98.19 142 SER A CA 1
ATOM 1075 C C . SER A 1 142 ? 13.898 -19.359 -0.948 1 98.19 142 SER A C 1
ATOM 1077 O O . SER A 1 142 ? 14.5 -18.812 -0.025 1 98.19 142 SER A O 1
ATOM 1079 N N . VAL A 1 143 ? 13.508 -18.688 -2.033 1 98.19 143 VAL A N 1
ATOM 1080 C CA . VAL A 1 143 ? 13.766 -17.266 -2.184 1 98.19 143 VAL A CA 1
ATOM 1081 C C . VAL A 1 143 ? 12.961 -16.484 -1.146 1 98.19 143 VAL A C 1
ATOM 1083 O O . VAL A 1 143 ? 13.5 -15.594 -0.479 1 98.19 143 VAL A O 1
ATOM 1086 N N . ILE A 1 144 ? 11.703 -16.844 -0.94 1 98.19 144 ILE A N 1
ATOM 1087 C CA . ILE A 1 144 ? 10.773 -16.109 -0.083 1 98.19 144 ILE A CA 1
ATOM 1088 C C . ILE A 1 144 ? 11.188 -16.266 1.378 1 98.19 144 ILE A C 1
ATOM 1090 O O . ILE A 1 144 ? 10.914 -15.391 2.203 1 98.19 144 ILE A O 1
ATOM 1094 N N . SER A 1 145 ? 11.859 -17.391 1.665 1 97 145 SER A N 1
ATOM 1095 C CA . SER A 1 145 ? 12.266 -17.656 3.039 1 97 145 SER A CA 1
ATOM 1096 C C . SER A 1 145 ? 13.188 -16.578 3.576 1 97 145 SER A C 1
ATOM 1098 O O . SER A 1 145 ? 13.359 -16.438 4.789 1 97 145 SER A O 1
ATOM 1100 N N . ARG A 1 146 ? 13.695 -15.734 2.748 1 94.94 146 ARG A N 1
ATOM 1101 C CA . ARG A 1 146 ? 14.617 -14.672 3.137 1 94.94 146 ARG A CA 1
ATOM 1102 C C . ARG A 1 146 ? 13.859 -13.406 3.539 1 94.94 146 ARG A C 1
ATOM 1104 O O . ARG A 1 146 ? 14.461 -12.445 4.023 1 94.94 146 ARG A O 1
ATOM 1111 N N . TYR A 1 147 ? 12.609 -13.531 3.346 1 94.94 147 TYR A N 1
ATOM 1112 C CA . TYR A 1 147 ? 11.789 -12.352 3.602 1 94.94 147 TYR A CA 1
ATOM 1113 C C . TYR A 1 147 ? 10.766 -12.625 4.703 1 94.94 147 TYR A C 1
ATOM 1115 O O . TYR A 1 147 ? 10.133 -11.695 5.211 1 94.94 147 TYR A O 1
ATOM 1123 N N . MET B 1 1 ? 13.125 9.82 -1.205 1 86.06 1 MET B N 1
ATOM 1124 C CA . MET B 1 1 ? 11.914 10.273 -1.893 1 86.06 1 MET B CA 1
ATOM 1125 C C . MET B 1 1 ? 11.023 11.078 -0.956 1 86.06 1 MET B C 1
ATOM 1127 O O . MET B 1 1 ? 10.625 12.195 -1.281 1 86.06 1 MET B O 1
ATOM 1131 N N . LEU B 1 2 ? 10.922 10.633 0.337 1 93.56 2 LEU B N 1
ATOM 1132 C CA . LEU B 1 2 ? 10.062 11.352 1.275 1 93.56 2 LEU B CA 1
ATOM 1133 C C . LEU B 1 2 ? 10.586 12.766 1.508 1 93.56 2 LEU B C 1
ATOM 1135 O O . LEU B 1 2 ? 9.797 13.719 1.574 1 93.56 2 LEU B O 1
ATOM 1139 N N . ASN B 1 3 ? 11.914 12.883 1.567 1 94.31 3 ASN B N 1
ATOM 1140 C CA . ASN B 1 3 ? 12.523 14.172 1.861 1 94.31 3 ASN B CA 1
ATOM 1141 C C . ASN B 1 3 ? 12.32 15.164 0.72 1 94.31 3 ASN B C 1
ATOM 1143 O O . ASN B 1 3 ? 12.352 16.375 0.931 1 94.31 3 ASN B O 1
ATOM 1147 N N . THR B 1 4 ? 12.109 14.664 -0.488 1 96.5 4 THR B N 1
ATOM 1148 C CA . THR B 1 4 ? 11.852 15.531 -1.628 1 96.5 4 THR B CA 1
ATOM 1149 C C . THR B 1 4 ? 10.375 15.922 -1.697 1 96.5 4 THR B C 1
ATOM 1151 O O . THR B 1 4 ? 10.031 16.984 -2.209 1 96.5 4 THR B O 1
ATOM 1154 N N . LEU B 1 5 ? 9.508 15.094 -1.149 1 98.06 5 LEU B N 1
ATOM 1155 C CA . LEU B 1 5 ? 8.07 15.32 -1.228 1 98.06 5 LEU B CA 1
ATOM 1156 C C . LEU B 1 5 ? 7.586 16.172 -0.064 1 98.06 5 LEU B C 1
ATOM 1158 O O . LEU B 1 5 ? 6.621 16.938 -0.203 1 98.06 5 LEU B O 1
ATOM 1162 N N . LEU B 1 6 ? 8.281 15.977 1.064 1 98.38 6 LEU B N 1
ATOM 1163 C CA . LEU B 1 6 ? 7.891 16.734 2.246 1 98.38 6 LEU B CA 1
ATOM 1164 C C . LEU B 1 6 ? 8.688 18.031 2.354 1 98.38 6 LEU B C 1
ATOM 1166 O O . LEU B 1 6 ? 9.742 18.062 2.994 1 98.38 6 LEU B O 1
ATOM 1170 N N . THR B 1 7 ? 8.125 19.062 1.74 1 97.69 7 THR B N 1
ATOM 1171 C CA . THR B 1 7 ? 8.656 20.422 1.822 1 97.69 7 THR B CA 1
ATOM 1172 C C . THR B 1 7 ? 7.914 21.219 2.883 1 97.69 7 THR B C 1
ATOM 1174 O O . THR B 1 7 ? 6.863 20.797 3.371 1 97.69 7 THR B O 1
ATOM 1177 N N . PRO B 1 8 ? 8.445 22.328 3.25 1 98.06 8 PRO B N 1
ATOM 1178 C CA . PRO B 1 8 ? 7.816 23.094 4.32 1 98.06 8 PRO B CA 1
ATOM 1179 C C . PRO B 1 8 ? 6.348 23.406 4.039 1 98.06 8 PRO B C 1
ATOM 1181 O O . PRO B 1 8 ? 5.539 23.469 4.969 1 98.06 8 PRO B O 1
ATOM 1184 N N . ASP B 1 9 ? 5.965 23.531 2.793 1 98.31 9 ASP B N 1
ATOM 1185 C CA . ASP B 1 9 ? 4.637 23.984 2.416 1 98.31 9 ASP B CA 1
ATOM 1186 C C . ASP B 1 9 ? 3.596 22.891 2.605 1 98.31 9 ASP B C 1
ATOM 1188 O O . ASP B 1 9 ? 2.391 23.156 2.586 1 98.31 9 ASP B O 1
ATOM 1192 N N . VAL B 1 10 ? 4.074 21.672 2.863 1 98.81 10 VAL B N 1
ATOM 1193 C CA . VAL B 1 10 ? 3.109 20.594 3.057 1 98.81 10 VAL B CA 1
ATOM 1194 C C . VAL B 1 10 ? 3.283 19.984 4.449 1 98.81 10 VAL B C 1
ATOM 1196 O O . VAL B 1 10 ? 2.84 18.859 4.703 1 98.81 10 VAL B O 1
ATOM 1199 N N . VAL B 1 11 ? 3.963 20.719 5.301 1 98.81 11 VAL B N 1
ATOM 1200 C CA . VAL B 1 11 ? 4.113 20.328 6.703 1 98.81 11 VAL B CA 1
ATOM 1201 C C . VAL B 1 11 ? 3.375 21.328 7.59 1 98.81 11 VAL B C 1
ATOM 1203 O O . VAL B 1 11 ? 3.518 22.547 7.422 1 98.81 11 VAL B O 1
ATOM 1206 N N . GLN B 1 12 ? 2.539 20.75 8.477 1 98.75 12 GLN B N 1
ATOM 1207 C CA . GLN B 1 12 ? 1.769 21.594 9.383 1 98.75 12 GLN B CA 1
ATOM 1208 C C . GLN B 1 12 ? 1.923 21.141 10.836 1 98.75 12 GLN B C 1
ATOM 1210 O O . GLN B 1 12 ? 2.004 19.938 11.102 1 98.75 12 GLN B O 1
ATOM 1215 N N . ILE B 1 13 ? 1.96 22.125 11.703 1 98.75 13 ILE B N 1
ATOM 1216 C CA . ILE B 1 13 ? 1.826 21.891 13.141 1 98.75 13 ILE B CA 1
ATOM 1217 C C . ILE B 1 13 ? 0.628 22.672 13.68 1 98.75 13 ILE B C 1
ATOM 1219 O O . ILE B 1 13 ? 0.615 23.906 13.648 1 98.75 13 ILE B O 1
ATOM 1223 N N . LEU B 1 14 ? -0.386 21.938 14.172 1 98.62 14 LEU B N 1
ATOM 1224 C CA . LEU B 1 14 ? -1.638 22.547 14.625 1 98.62 14 LEU B CA 1
ATOM 1225 C C . LEU B 1 14 ? -1.885 22.234 16.094 1 98.62 14 LEU B C 1
ATOM 1227 O O . LEU B 1 14 ? -1.581 21.141 16.562 1 98.62 14 LEU B O 1
ATOM 1231 N N . PRO B 1 15 ? -2.418 23.156 16.797 1 97.88 15 PRO B N 1
ATOM 1232 C CA . PRO B 1 15 ? -2.648 22.938 18.219 1 97.88 15 PRO B CA 1
ATOM 1233 C C . PRO B 1 15 ? -3.707 21.859 18.484 1 97.88 15 PRO B C 1
ATOM 1235 O O . PRO B 1 15 ? -3.514 21 19.344 1 97.88 15 PRO B O 1
ATOM 1238 N N . ALA B 1 16 ? -4.867 21.953 17.812 1 97.75 16 ALA B N 1
ATOM 1239 C CA . ALA B 1 16 ? -5.996 21.047 18.047 1 97.75 16 ALA B CA 1
ATOM 1240 C C . ALA B 1 16 ? -6.922 21 16.844 1 97.75 16 ALA B C 1
ATOM 1242 O O . ALA B 1 16 ? -6.742 21.75 15.875 1 97.75 16 ALA B O 1
ATOM 1243 N N . CYS B 1 17 ? -7.734 20.016 16.766 1 96.69 17 CYS B N 1
ATOM 1244 C CA . CYS B 1 17 ? -8.852 19.953 15.836 1 96.69 17 CYS B CA 1
ATOM 1245 C C . CYS B 1 17 ? -10.062 19.281 16.469 1 96.69 17 CYS B C 1
ATOM 1247 O O . CYS B 1 17 ? -9.977 18.766 17.594 1 96.69 17 CYS B O 1
ATOM 1249 N N . ASP B 1 18 ? -11.211 19.234 15.859 1 97.19 18 ASP B N 1
ATOM 1250 C CA . ASP B 1 18 ? -12.484 18.875 16.469 1 97.19 18 ASP B CA 1
ATOM 1251 C C . ASP B 1 18 ? -12.641 17.359 16.578 1 97.19 18 ASP B C 1
ATOM 1253 O O . ASP B 1 18 ? -13.109 16.859 17.609 1 97.19 18 ASP B O 1
ATOM 1257 N N . ASP B 1 19 ? -12.43 16.719 15.492 1 98.06 19 ASP B N 1
ATOM 1258 C CA . ASP B 1 19 ? -12.609 15.266 15.414 1 98.06 19 ASP B CA 1
ATOM 1259 C C . ASP B 1 19 ? -11.805 14.68 14.25 1 98.06 19 ASP B C 1
ATOM 1261 O O . ASP B 1 19 ? -11.047 15.383 13.594 1 98.06 19 ASP B O 1
ATOM 1265 N N . TRP B 1 20 ? -11.961 13.398 14.078 1 98.12 20 TRP B N 1
ATOM 1266 C CA . TRP B 1 20 ? -11.164 12.695 13.078 1 98.12 20 TRP B CA 1
ATOM 1267 C C . TRP B 1 20 ? -11.453 13.242 11.68 1 98.12 20 TRP B C 1
ATOM 1269 O O . TRP B 1 20 ? -10.547 13.336 10.844 1 98.12 20 TRP B O 1
ATOM 1279 N N . ARG B 1 21 ? -12.688 13.625 11.383 1 98.25 21 ARG B N 1
ATOM 1280 C CA . ARG B 1 21 ? -13.047 14.172 10.078 1 98.25 21 ARG B CA 1
ATOM 1281 C C . ARG B 1 21 ? -12.328 15.484 9.812 1 98.25 21 ARG B C 1
ATOM 1283 O O . ARG B 1 21 ? -11.789 15.695 8.727 1 98.25 21 ARG B O 1
ATOM 1290 N N . HIS B 1 22 ? -12.375 16.281 10.805 1 98.69 22 HIS B N 1
ATOM 1291 C CA . HIS B 1 22 ? -11.664 17.562 10.711 1 98.69 22 HIS B CA 1
ATOM 1292 C C . HIS B 1 22 ? -10.164 17.344 10.562 1 98.69 22 HIS B C 1
ATOM 1294 O O . HIS B 1 22 ? -9.508 18.047 9.789 1 98.69 22 HIS B O 1
ATOM 1300 N N . ALA B 1 23 ? -9.57 16.422 11.297 1 98.75 23 ALA B N 1
ATOM 1301 C CA . ALA B 1 23 ? -8.148 16.094 11.219 1 98.75 23 ALA B CA 1
ATOM 1302 C C . ALA B 1 23 ? -7.75 15.688 9.805 1 98.75 23 ALA B C 1
ATOM 1304 O O . ALA B 1 23 ? -6.719 16.125 9.289 1 98.75 23 ALA B O 1
ATOM 1305 N N . ILE B 1 24 ? -8.594 14.836 9.164 1 98.62 24 ILE B N 1
ATOM 1306 C CA . ILE B 1 24 ? -8.328 14.383 7.801 1 98.62 24 ILE B CA 1
ATOM 1307 C C . ILE B 1 24 ? -8.383 15.57 6.84 1 98.62 24 ILE B C 1
ATOM 1309 O O . ILE B 1 24 ? -7.508 15.727 5.984 1 98.62 24 ILE B O 1
ATOM 1313 N N . ALA B 1 25 ? -9.383 16.391 6.988 1 98.75 25 ALA B N 1
ATOM 1314 C CA . ALA B 1 25 ? -9.508 17.562 6.137 1 98.75 25 ALA B CA 1
ATOM 1315 C C . ALA B 1 25 ? -8.289 18.469 6.266 1 98.75 25 ALA B C 1
ATOM 1317 O O . ALA B 1 25 ? -7.734 18.922 5.258 1 98.75 25 ALA B O 1
ATOM 1318 N N . LEU B 1 26 ? -7.887 18.703 7.512 1 98.81 26 LEU B N 1
ATOM 1319 C CA . LEU B 1 26 ? -6.742 19.578 7.77 1 98.81 26 LEU B CA 1
ATOM 1320 C C . LEU B 1 26 ? -5.461 18.969 7.199 1 98.81 26 LEU B C 1
ATOM 1322 O O . LEU B 1 26 ? -4.625 19.688 6.648 1 98.81 26 LEU B O 1
ATOM 1326 N N . SER B 1 27 ? -5.312 17.703 7.336 1 98.81 27 SER B N 1
ATOM 1327 C CA . SER B 1 27 ? -4.098 17.047 6.875 1 98.81 27 SER B CA 1
ATOM 1328 C C . SER B 1 27 ? -4.027 17.031 5.352 1 98.81 27 SER B C 1
ATOM 1330 O O . SER B 1 27 ? -2.936 16.984 4.773 1 98.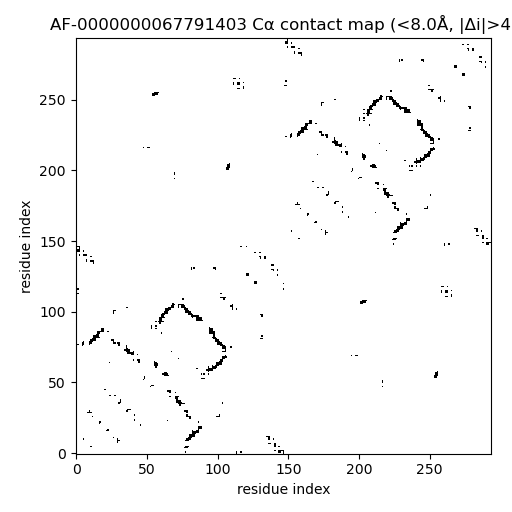81 27 SER B O 1
ATOM 1332 N N . CYS B 1 28 ? -5.148 17.047 4.668 1 98.81 28 CYS B N 1
ATOM 1333 C CA . CYS B 1 28 ? -5.203 17.016 3.209 1 98.81 28 CYS B CA 1
ATOM 1334 C C . CYS B 1 28 ? -5.141 18.438 2.631 1 98.81 28 CYS B C 1
ATOM 1336 O O . CYS B 1 28 ? -4.91 18.609 1.434 1 98.81 28 CYS B O 1
ATOM 1338 N N . LYS B 1 29 ? -5.328 19.438 3.486 1 98.81 29 LYS B N 1
ATOM 1339 C CA . LYS B 1 29 ? -5.508 20.812 3.029 1 98.81 29 LYS B CA 1
ATOM 1340 C C . LYS B 1 29 ? -4.316 21.281 2.197 1 98.81 29 LYS B C 1
ATOM 1342 O O . LYS B 1 29 ? -4.488 21.859 1.123 1 98.81 29 LYS B O 1
ATOM 1347 N N . PRO B 1 30 ? -3.043 21.016 2.654 1 98.81 30 PRO B N 1
ATOM 1348 C CA . PRO B 1 30 ? -1.924 21.484 1.826 1 98.81 30 PRO B CA 1
ATOM 1349 C C . PRO B 1 30 ? -1.932 20.859 0.431 1 98.81 30 PRO B C 1
ATOM 1351 O O . PRO B 1 30 ? -1.568 21.516 -0.544 1 98.81 30 PRO B O 1
ATOM 1354 N N . LEU B 1 31 ? -2.354 19.609 0.304 1 98.81 31 LEU B N 1
ATOM 1355 C CA . LEU B 1 31 ? -2.375 18.906 -0.976 1 98.81 31 LEU B CA 1
ATOM 1356 C C . LEU B 1 31 ? -3.533 19.391 -1.841 1 98.81 31 LEU B C 1
ATOM 1358 O O . LEU B 1 31 ? -3.42 19.438 -3.068 1 98.81 31 LEU B O 1
ATOM 1362 N N . LEU B 1 32 ? -4.621 19.672 -1.167 1 98.75 32 LEU B N 1
ATOM 1363 C CA . LEU B 1 32 ? -5.738 20.281 -1.88 1 98.75 32 LEU B CA 1
ATOM 1364 C C . LEU B 1 32 ? -5.352 21.656 -2.424 1 98.75 32 LEU B C 1
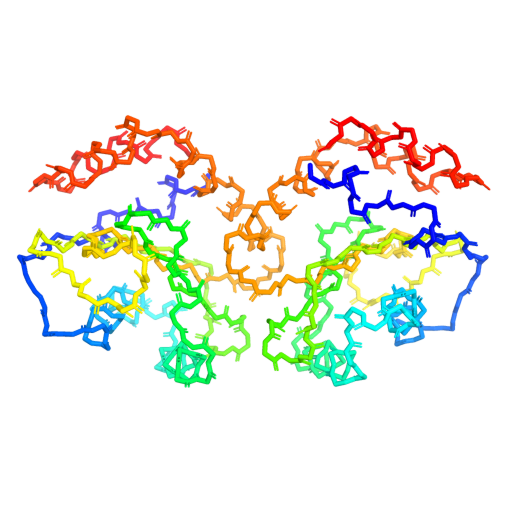ATOM 1366 O O . LEU B 1 32 ? -5.609 21.953 -3.59 1 98.75 32 LEU B O 1
ATOM 1370 N N . ASP B 1 33 ? -4.723 22.469 -1.586 1 98.69 33 ASP B N 1
ATOM 1371 C CA . ASP B 1 33 ? -4.363 23.844 -1.912 1 98.69 33 ASP B CA 1
ATOM 1372 C C . ASP B 1 33 ? -3.389 23.906 -3.084 1 98.69 33 ASP B C 1
ATOM 1374 O O . ASP B 1 33 ? -3.449 24.812 -3.91 1 98.69 33 ASP B O 1
ATOM 1378 N N . ASN B 1 34 ? -2.469 22.938 -3.172 1 98.5 34 ASN B N 1
ATOM 1379 C CA . ASN B 1 34 ? -1.473 23.016 -4.234 1 98.5 34 ASN B CA 1
ATOM 1380 C C . ASN B 1 34 ? -1.892 22.188 -5.453 1 98.5 34 ASN B C 1
ATOM 1382 O O . ASN B 1 34 ? -1.098 21.984 -6.371 1 98.5 34 ASN B O 1
ATOM 1386 N N . GLY B 1 35 ? -3.146 21.625 -5.391 1 98.62 35 GLY B N 1
ATOM 1387 C CA . GLY B 1 35 ? -3.73 20.969 -6.551 1 98.62 35 GLY B CA 1
ATOM 1388 C C . GLY B 1 35 ? -3.297 19.516 -6.707 1 98.62 35 GLY B C 1
ATOM 1389 O O . GLY B 1 35 ? -3.604 18.875 -7.715 1 98.62 35 GLY B O 1
ATOM 1390 N N . SER B 1 36 ? -2.631 18.938 -5.738 1 98.62 36 SER B N 1
ATOM 1391 C CA . SER B 1 36 ? -2.143 17.578 -5.812 1 98.62 36 SER B CA 1
ATOM 1392 C C . SER B 1 36 ? -3.293 16.578 -5.73 1 98.62 36 SER B C 1
ATOM 1394 O O . SER B 1 36 ? -3.197 15.461 -6.262 1 98.62 36 SER B O 1
ATOM 1396 N N . ILE B 1 37 ? -4.367 16.969 -5.074 1 98.69 37 ILE B N 1
ATOM 1397 C CA . ILE B 1 37 ? -5.527 16.094 -4.957 1 98.69 37 ILE B CA 1
ATOM 1398 C C . ILE B 1 37 ? -6.805 16.891 -5.195 1 98.69 37 ILE B C 1
ATOM 1400 O O . ILE B 1 37 ? -6.781 18.125 -5.184 1 98.69 37 ILE B O 1
ATOM 1404 N N . GLU B 1 38 ? -7.852 16.188 -5.438 1 98.69 38 GLU B N 1
ATOM 1405 C CA . GLU B 1 38 ? -9.195 16.734 -5.547 1 98.69 38 GLU B CA 1
ATOM 1406 C C . GLU B 1 38 ? -10.008 16.484 -4.277 1 98.69 38 GLU B C 1
ATOM 1408 O O . GLU B 1 38 ? -9.664 15.609 -3.482 1 98.69 38 GLU B O 1
ATOM 1413 N N . PRO B 1 39 ? -11.094 17.234 -4.086 1 98.56 39 PRO B N 1
ATOM 1414 C CA . PRO B 1 39 ? -11.945 17.016 -2.908 1 98.56 39 PRO B CA 1
ATOM 1415 C C . PRO B 1 39 ? -12.461 15.586 -2.811 1 98.56 39 PRO B C 1
ATOM 1417 O O . PRO B 1 39 ? -12.688 15.078 -1.709 1 98.56 39 PRO B O 1
ATOM 1420 N N . THR B 1 40 ? -12.594 14.93 -3.939 1 98.06 40 THR B N 1
ATOM 1421 C CA . THR B 1 40 ? -13.125 13.57 -3.965 1 98.06 40 THR B CA 1
ATOM 1422 C C . THR B 1 40 ? -12.18 12.609 -3.254 1 98.06 40 THR B C 1
ATOM 1424 O O . THR B 1 40 ? -12.594 11.547 -2.791 1 98.06 40 THR B O 1
ATOM 1427 N N . TYR B 1 41 ? -10.914 13.008 -3.256 1 98 41 TYR B N 1
ATOM 1428 C CA . TYR B 1 41 ? -9.938 12.18 -2.551 1 98 41 TYR B CA 1
ATOM 1429 C C . TYR B 1 41 ? -10.242 12.133 -1.059 1 98 41 TYR B C 1
ATOM 1431 O O . TYR B 1 41 ? -10.211 11.062 -0.448 1 98 41 TYR B O 1
ATOM 1439 N N . ILE B 1 42 ? -10.508 13.25 -0.497 1 98.38 42 ILE B N 1
ATOM 1440 C CA . ILE B 1 42 ? -10.859 13.367 0.914 1 98.38 42 ILE B CA 1
ATOM 1441 C C . ILE B 1 42 ? -12.148 12.594 1.188 1 98.38 42 ILE B C 1
ATOM 1443 O O . ILE B 1 42 ? -12.242 11.867 2.18 1 98.38 42 ILE B O 1
ATOM 1447 N N . GLU B 1 43 ? -13.125 12.703 0.293 1 98.06 43 GLU B N 1
ATOM 1448 C CA . GLU B 1 43 ? -14.391 11.984 0.413 1 98.06 43 GLU B CA 1
ATOM 1449 C C . GLU B 1 43 ? -14.172 10.477 0.404 1 98.06 43 GLU B C 1
ATOM 1451 O O . GLU B 1 43 ? -14.859 9.734 1.107 1 98.06 43 GLU B O 1
ATOM 1456 N N . ALA B 1 44 ? -13.25 10.086 -0.419 1 95.56 44 ALA B N 1
ATOM 1457 C CA . ALA B 1 44 ? -12.93 8.656 -0.49 1 95.56 44 ALA B CA 1
ATOM 1458 C C . ALA B 1 44 ? -12.406 8.148 0.848 1 95.56 44 ALA B C 1
ATOM 1460 O O . ALA B 1 44 ? -12.758 7.051 1.283 1 95.56 44 ALA B O 1
ATOM 1461 N N . ILE B 1 45 ? -11.555 8.922 1.497 1 96.31 45 ILE B N 1
ATOM 1462 C CA . ILE B 1 45 ? -11.016 8.555 2.803 1 96.31 45 ILE B CA 1
ATOM 1463 C C . ILE B 1 45 ? -12.148 8.484 3.824 1 96.31 45 ILE B C 1
ATOM 1465 O O . ILE B 1 45 ? -12.234 7.531 4.602 1 96.31 45 ILE B O 1
ATOM 1469 N N . TYR B 1 46 ? -13.055 9.477 3.766 1 97.56 46 TYR B N 1
ATOM 1470 C CA . TYR B 1 46 ? -14.203 9.484 4.668 1 97.56 46 TYR B CA 1
ATOM 1471 C C . TYR B 1 46 ? -15.055 8.234 4.48 1 97.56 46 TYR B C 1
ATOM 1473 O O . TYR B 1 46 ? -15.438 7.582 5.453 1 97.56 46 TYR B O 1
ATOM 1481 N N . ARG B 1 47 ? -15.305 7.906 3.277 1 94.5 47 ARG B N 1
ATOM 1482 C CA . ARG B 1 47 ? -16.141 6.758 2.967 1 94.5 47 ARG B CA 1
ATOM 1483 C C . ARG B 1 47 ? -15.531 5.469 3.498 1 94.5 47 ARG B C 1
ATOM 1485 O O . ARG B 1 47 ? -16.234 4.617 4.047 1 94.5 47 ARG B O 1
ATOM 1492 N N . SER B 1 48 ? -14.266 5.34 3.314 1 92.88 48 SER B N 1
ATOM 1493 C CA . SER B 1 48 ? -13.578 4.148 3.803 1 92.88 48 SER B CA 1
ATOM 1494 C C . SER B 1 48 ? -13.633 4.066 5.324 1 92.88 48 SER B C 1
ATOM 1496 O O . SER B 1 48 ? -13.883 2.998 5.887 1 92.88 48 SER B O 1
ATOM 1498 N N . HIS B 1 49 ? -13.367 5.137 5.965 1 94.88 49 HIS B N 1
ATOM 1499 C CA . HIS B 1 49 ? -13.445 5.184 7.422 1 94.88 49 HIS B CA 1
ATOM 1500 C C . HIS B 1 49 ? -14.828 4.793 7.914 1 94.88 49 HIS B C 1
ATOM 1502 O O . HIS B 1 49 ? -14.961 4.043 8.883 1 94.88 49 HIS B O 1
ATOM 1508 N N . GLU B 1 50 ? -15.812 5.301 7.254 1 94 50 GLU B N 1
ATOM 1509 C CA . GLU B 1 50 ? -17.188 5.027 7.668 1 94 50 GLU B CA 1
ATOM 1510 C C . GLU B 1 50 ? -17.562 3.568 7.422 1 94 50 GLU B C 1
ATOM 1512 O O . GLU B 1 50 ? -18.312 2.975 8.195 1 94 50 GLU B O 1
ATOM 1517 N N . ALA B 1 51 ? -17 3.031 6.461 1 89.81 51 ALA B N 1
ATOM 1518 C CA . ALA B 1 51 ? -17.344 1.67 6.066 1 89.81 51 ALA B CA 1
ATOM 1519 C C . ALA B 1 51 ? -16.625 0.642 6.934 1 89.81 51 ALA B C 1
ATOM 1521 O O . ALA B 1 51 ? -17.219 -0.372 7.32 1 89.81 51 ALA B O 1
ATOM 1522 N N . ILE B 1 52 ? -15.375 0.884 7.246 1 90.5 52 ILE B N 1
ATOM 1523 C CA . ILE B 1 52 ? -14.617 -0.205 7.848 1 90.5 52 ILE B CA 1
ATOM 1524 C C . ILE B 1 52 ? -13.867 0.306 9.078 1 90.5 52 ILE B C 1
ATOM 1526 O O . ILE B 1 52 ? -13.125 -0.442 9.711 1 90.5 52 ILE B O 1
ATOM 1530 N N . GLY B 1 53 ? -14.047 1.59 9.469 1 93.25 53 GLY B N 1
ATOM 1531 C CA . GLY B 1 53 ? -13.367 2.154 10.625 1 93.25 53 GLY B CA 1
ATOM 1532 C C . GLY B 1 53 ? -12.047 2.812 10.289 1 93.25 53 GLY B C 1
ATOM 1533 O O . GLY B 1 53 ? -11.734 3.016 9.109 1 93.25 53 GLY B O 1
ATOM 1534 N N . PRO B 1 54 ? -11.273 3.213 11.258 1 94.31 54 PRO B N 1
ATOM 1535 C CA . PRO B 1 54 ? -10.023 3.953 11.07 1 94.31 54 PRO B CA 1
ATOM 1536 C C . PRO B 1 54 ? -8.859 3.051 10.664 1 94.31 54 PRO B C 1
ATOM 1538 O O . PRO B 1 54 ? -7.812 3.061 11.312 1 94.31 54 PRO B O 1
ATOM 1541 N N . TYR B 1 55 ? -8.977 2.447 9.562 1 89.38 55 TYR B N 1
ATOM 1542 C CA . TYR B 1 55 ? -8.039 1.448 9.062 1 89.38 55 TYR B CA 1
ATOM 1543 C C . TYR B 1 55 ? -6.66 2.062 8.828 1 89.38 55 TYR B C 1
ATOM 1545 O O . TYR B 1 55 ? -5.648 1.361 8.859 1 89.38 55 TYR B O 1
ATOM 1553 N N . TYR B 1 56 ? -6.578 3.365 8.75 1 94.44 56 TYR B N 1
ATOM 1554 C CA . TYR B 1 56 ? -5.324 4.027 8.406 1 94.44 56 TYR B CA 1
ATOM 1555 C C . TYR B 1 56 ? -4.574 4.461 9.664 1 94.44 56 TYR B C 1
ATOM 1557 O O . TYR B 1 56 ? -3.52 5.094 9.57 1 94.44 56 TYR B O 1
ATOM 1565 N N . VAL B 1 57 ? -5.164 4.211 10.805 1 96.5 57 VAL B N 1
ATOM 1566 C CA . VAL B 1 57 ? -4.371 4.316 12.023 1 96.5 57 VAL B CA 1
ATOM 1567 C C . VAL B 1 57 ? -3.432 3.115 12.133 1 96.5 57 VAL B C 1
ATOM 1569 O O . VAL B 1 57 ? -3.877 1.986 12.344 1 96.5 57 VAL B O 1
ATOM 1572 N N . VAL B 1 58 ? -2.121 3.389 12.008 1 95.56 58 VAL B N 1
ATOM 1573 C CA . VAL B 1 58 ? -1.175 2.311 11.734 1 95.56 58 VAL B CA 1
ATOM 1574 C C . VAL B 1 58 ? -0.388 1.982 13.008 1 95.56 58 VAL B C 1
ATOM 1576 O O . VAL B 1 58 ? 0.465 1.091 13 1 95.56 58 VAL B O 1
ATOM 1579 N N . GLY B 1 59 ? -0.583 2.688 14.047 1 94.62 59 GLY B N 1
ATOM 1580 C CA . GLY B 1 59 ? 0.07 2.508 15.328 1 94.62 59 GLY B CA 1
ATOM 1581 C C . GLY B 1 59 ? -0.295 3.578 16.344 1 94.62 59 GLY B C 1
ATOM 1582 O O . GLY B 1 59 ? -1.095 4.469 16.047 1 94.62 59 GLY B O 1
ATOM 1583 N N . PRO B 1 60 ? 0.305 3.432 17.516 1 95.75 60 PRO B N 1
ATOM 1584 C CA . PRO B 1 60 ? 0.001 4.426 18.547 1 95.75 60 PRO B CA 1
ATOM 1585 C C . PRO B 1 60 ? 0.354 5.848 18.109 1 95.75 60 PRO B C 1
ATOM 1587 O O . PRO B 1 60 ? 1.529 6.164 17.922 1 95.75 60 PRO B O 1
ATOM 1590 N N . GLY B 1 61 ? -0.685 6.641 17.984 1 97.44 61 GLY B N 1
ATOM 1591 C CA . GLY B 1 61 ? -0.477 8.062 17.75 1 97.44 61 GLY B CA 1
ATOM 1592 C C . GLY B 1 61 ? -0.238 8.398 16.297 1 97.44 61 GLY B C 1
ATOM 1593 O O . GLY B 1 61 ? 0.037 9.555 15.953 1 97.44 61 GLY B O 1
ATOM 1594 N N . ILE B 1 62 ? -0.358 7.414 15.398 1 98.12 62 ILE B N 1
ATOM 1595 C CA . ILE B 1 62 ? 0.047 7.629 14.016 1 98.12 62 ILE B CA 1
ATOM 1596 C C . ILE B 1 62 ? -1.079 7.207 13.07 1 98.12 62 ILE B C 1
ATOM 1598 O O . ILE B 1 62 ? -1.615 6.102 13.195 1 98.12 62 ILE B O 1
ATOM 1602 N N . ALA B 1 63 ? -1.441 8.047 12.156 1 97.81 63 ALA B N 1
ATOM 1603 C CA . ALA B 1 63 ? -2.391 7.723 11.094 1 97.81 63 ALA B CA 1
ATOM 1604 C C . ALA B 1 63 ? -1.814 8.062 9.719 1 97.81 63 ALA B C 1
ATOM 1606 O O . ALA B 1 63 ? -1.119 9.07 9.562 1 97.81 63 ALA B O 1
ATOM 1607 N N . MET B 1 64 ? -2.129 7.277 8.766 1 97.75 64 MET B N 1
ATOM 1608 C CA . MET B 1 64 ? -1.693 7.469 7.383 1 97.75 64 MET B CA 1
ATOM 1609 C C . MET B 1 64 ? -2.883 7.426 6.426 1 97.75 64 MET B C 1
ATOM 1611 O O . MET B 1 64 ? -3.041 6.473 5.664 1 97.75 64 MET B O 1
ATOM 1615 N N . PRO B 1 65 ? -3.658 8.461 6.469 1 97 65 PRO B N 1
ATOM 1616 C CA . PRO B 1 65 ? -4.789 8.469 5.539 1 97 65 PRO B CA 1
ATOM 1617 C C . PRO B 1 65 ? -4.352 8.383 4.078 1 97 65 PRO B C 1
ATOM 1619 O O . PRO B 1 65 ? -3.428 9.086 3.662 1 97 65 PRO B O 1
ATOM 1622 N N . HIS B 1 66 ? -4.922 7.5 3.373 1 95.31 66 HIS B N 1
ATOM 1623 C CA . HIS B 1 66 ? -4.676 7.379 1.94 1 95.31 66 HIS B CA 1
ATOM 1624 C C . HIS B 1 66 ? -5.828 6.66 1.244 1 95.31 66 HIS B C 1
ATOM 1626 O O . HIS B 1 66 ? -6.566 5.902 1.878 1 95.31 66 HIS B O 1
ATOM 1632 N N . ALA B 1 67 ? -6.062 6.992 0.037 1 92.12 67 ALA B N 1
ATOM 1633 C CA . ALA B 1 67 ? -7.023 6.371 -0.867 1 92.12 67 ALA B CA 1
ATOM 1634 C C . ALA B 1 67 ? -6.355 5.949 -2.174 1 92.12 67 ALA B C 1
ATOM 1636 O O . ALA B 1 67 ? -5.129 5.824 -2.24 1 92.12 67 ALA B O 1
ATOM 1637 N N . ARG B 1 68 ? -7.137 5.637 -3.156 1 88.44 68 ARG B N 1
ATOM 1638 C CA . ARG B 1 68 ? -6.594 5.145 -4.418 1 88.44 68 ARG B CA 1
ATOM 1639 C C . ARG B 1 68 ? -6.258 6.301 -5.355 1 88.44 68 ARG B C 1
ATOM 1641 O O . ARG B 1 68 ? -6.816 7.395 -5.227 1 88.44 68 ARG B O 1
ATOM 1648 N N . PRO B 1 69 ? -5.375 5.984 -6.285 1 90.06 69 PRO B N 1
ATOM 1649 C CA . PRO B 1 69 ? -5.031 7.023 -7.258 1 90.06 69 PRO B CA 1
ATOM 1650 C C . PRO B 1 69 ? -6.254 7.566 -7.996 1 90.06 69 PRO B C 1
ATOM 1652 O O . PRO B 1 69 ? -6.355 8.773 -8.227 1 90.06 69 PRO B O 1
ATOM 1655 N N . GLU B 1 70 ? -7.215 6.699 -8.336 1 89.69 70 GLU B N 1
ATOM 1656 C CA . GLU B 1 70 ? -8.352 7.094 -9.172 1 89.69 70 GLU B CA 1
ATOM 1657 C C . GLU B 1 70 ? -9.359 7.914 -8.367 1 89.69 70 GLU B C 1
ATOM 1659 O O . GLU B 1 70 ? -10.281 8.508 -8.938 1 89.69 70 GLU B O 1
ATOM 1664 N N . ASP B 1 71 ? -9.078 8.039 -7.113 1 93.56 71 ASP B N 1
ATOM 1665 C CA . ASP B 1 71 ? -10.039 8.742 -6.262 1 93.56 71 ASP B CA 1
ATOM 1666 C C . ASP B 1 71 ? -9.75 10.242 -6.23 1 93.56 71 ASP B C 1
ATOM 1668 O O . ASP B 1 71 ? -10.367 10.984 -5.469 1 93.56 71 ASP B O 1
ATOM 1672 N N . GLY B 1 72 ? -8.883 10.727 -7.051 1 95.75 72 GLY B N 1
ATOM 1673 C CA . GLY B 1 72 ? -8.711 12.164 -7.105 1 95.75 72 GLY B CA 1
ATOM 1674 C C . GLY B 1 72 ? -7.273 12.609 -6.934 1 95.75 72 GLY B C 1
ATOM 1675 O O . GLY B 1 72 ? -7.008 13.719 -6.473 1 95.75 72 GLY B O 1
ATOM 1676 N N . VAL B 1 73 ? -6.348 11.758 -7.207 1 97.19 73 VAL B N 1
ATOM 1677 C CA . VAL B 1 73 ? -4.941 12.148 -7.137 1 97.19 73 VAL B CA 1
ATOM 1678 C C . VAL B 1 73 ? -4.504 12.758 -8.469 1 97.19 73 VAL B C 1
ATOM 1680 O O . VAL B 1 73 ? -4.719 12.156 -9.523 1 97.19 73 VAL B O 1
ATOM 1683 N N . ASN B 1 74 ? -3.924 13.914 -8.414 1 97.75 74 ASN B N 1
ATOM 1684 C CA . ASN B 1 74 ? -3.418 14.578 -9.609 1 97.75 74 ASN B CA 1
ATOM 1685 C C . ASN B 1 74 ? -1.913 14.391 -9.766 1 97.75 74 ASN B C 1
ATOM 1687 O O . ASN B 1 74 ? -1.408 14.273 -10.883 1 97.75 74 ASN B O 1
ATOM 1691 N N . LYS B 1 75 ? -1.214 14.398 -8.648 1 97.25 75 LYS B N 1
ATOM 1692 C CA . LYS B 1 75 ? 0.235 14.219 -8.648 1 97.25 75 LYS B CA 1
ATOM 1693 C C . LYS B 1 75 ? 0.701 13.531 -7.367 1 97.25 75 LYS B C 1
ATOM 1695 O O . LYS B 1 75 ? 0.068 13.664 -6.32 1 97.25 75 LYS B O 1
ATOM 1700 N N . LEU B 1 76 ? 1.806 12.781 -7.52 1 97.62 76 LEU B N 1
ATOM 1701 C CA . LEU B 1 76 ? 2.416 12.172 -6.344 1 97.62 76 LEU B CA 1
ATOM 1702 C C . LEU B 1 76 ? 2.695 13.219 -5.273 1 97.62 76 LEU B C 1
ATOM 1704 O O . LEU B 1 76 ? 3.379 14.211 -5.535 1 97.62 76 LEU B O 1
ATOM 1708 N N . SER B 1 77 ? 2.15 13 -4.043 1 98.62 77 SER B N 1
ATOM 1709 C CA . SER B 1 77 ? 2.344 13.984 -2.982 1 98.62 77 SER B CA 1
ATOM 1710 C C . SER B 1 77 ? 2.178 13.352 -1.604 1 98.62 77 SER B C 1
ATOM 1712 O O . SER B 1 77 ? 1.544 12.305 -1.467 1 98.62 77 SER B O 1
ATOM 1714 N N . VAL B 1 78 ? 2.824 13.961 -0.637 1 98.75 78 VAL B N 1
ATOM 1715 C CA . VAL B 1 78 ? 2.742 13.586 0.773 1 98.75 78 VAL B CA 1
ATOM 1716 C C . VAL B 1 78 ? 2.611 14.844 1.629 1 98.75 78 VAL B C 1
ATOM 1718 O O . VAL B 1 78 ? 3.201 15.883 1.313 1 98.75 78 VAL B O 1
ATOM 1721 N N . SER B 1 79 ? 1.8 14.789 2.607 1 98.88 79 SER B N 1
ATOM 1722 C CA . SER B 1 79 ? 1.765 15.852 3.613 1 98.88 79 SER B CA 1
ATOM 1723 C C . SER B 1 79 ? 1.952 15.281 5.016 1 98.88 79 SER B C 1
ATOM 1725 O O . SER B 1 79 ? 1.681 14.102 5.258 1 98.88 79 SER B O 1
ATOM 1727 N N . LEU B 1 80 ? 2.443 16.109 5.867 1 98.88 80 LEU B N 1
ATOM 1728 C CA . LEU B 1 80 ? 2.631 15.742 7.27 1 98.88 80 LEU B CA 1
ATOM 1729 C C . LEU B 1 80 ? 2.012 16.781 8.188 1 98.88 80 LEU B C 1
ATOM 1731 O O . LEU B 1 80 ? 2.311 17.969 8.078 1 98.88 80 LEU B O 1
ATOM 1735 N N . THR B 1 81 ? 1.096 16.359 9.047 1 98.88 81 THR B N 1
ATOM 1736 C CA . THR B 1 81 ? 0.436 17.25 9.992 1 98.88 81 THR B CA 1
ATOM 1737 C C . THR B 1 81 ? 0.594 16.734 11.422 1 98.88 81 THR B C 1
ATOM 1739 O O . THR B 1 81 ? 0.34 15.562 11.695 1 98.88 81 THR B O 1
ATOM 1742 N N . LEU B 1 82 ? 1.034 17.594 12.273 1 98.81 82 LEU B N 1
ATOM 1743 C CA . LEU B 1 82 ? 1.07 17.328 13.711 1 98.81 82 LEU B CA 1
ATOM 1744 C C . LEU B 1 82 ? -0.075 18.047 14.422 1 98.81 82 LEU B C 1
ATOM 1746 O O . LEU B 1 82 ? -0.271 19.25 14.242 1 98.81 82 LEU B O 1
ATOM 1750 N N . ILE B 1 83 ? -0.818 17.297 15.156 1 98.62 83 ILE B N 1
ATOM 1751 C CA . ILE B 1 83 ? -1.854 17.859 16.016 1 98.62 83 ILE B CA 1
ATOM 1752 C C . ILE B 1 83 ? -1.45 17.703 17.484 1 98.62 83 ILE B C 1
ATOM 1754 O O . ILE B 1 83 ? -1.475 16.594 18.016 1 98.62 83 ILE B O 1
ATOM 1758 N N . ARG B 1 84 ? -1.155 18.734 18.141 1 97.81 84 ARG B N 1
ATOM 1759 C CA . ARG B 1 84 ? -0.522 18.719 19.453 1 97.81 84 ARG B CA 1
ATOM 1760 C C . ARG B 1 84 ? -1.437 18.078 20.5 1 97.81 84 ARG B C 1
ATOM 1762 O O . ARG B 1 84 ? -1.009 17.203 21.25 1 97.81 84 ARG B O 1
ATOM 1769 N N . ASP B 1 85 ? -2.664 18.406 20.562 1 97.81 85 ASP B N 1
ATOM 1770 C CA . ASP B 1 85 ? -3.584 17.922 21.578 1 97.81 85 ASP B CA 1
ATOM 1771 C C . ASP B 1 85 ? -4.07 16.516 21.25 1 97.81 85 ASP B C 1
ATOM 1773 O O . ASP B 1 85 ? -4.762 15.883 22.062 1 97.81 85 ASP B O 1
ATOM 1777 N N . GLY B 1 86 ? -3.77 16.031 20.109 1 98.06 86 GLY B N 1
ATOM 1778 C CA . GLY B 1 86 ? -4.211 14.711 19.688 1 98.06 86 GLY B CA 1
ATOM 1779 C C . GLY B 1 86 ? -5.676 14.672 19.297 1 98.06 86 GLY B C 1
ATOM 1780 O O . GLY B 1 86 ? -6.441 15.578 19.641 1 98.06 86 GLY B O 1
ATOM 1781 N N . VAL B 1 87 ? -6.008 13.688 18.516 1 98.38 87 VAL B N 1
ATOM 1782 C CA . VAL B 1 87 ? -7.371 13.492 18.047 1 98.38 87 VAL B CA 1
ATOM 1783 C C . VAL B 1 87 ? -7.785 12.031 18.25 1 98.38 87 VAL B C 1
ATOM 1785 O O . VAL B 1 87 ? -6.996 11.117 18 1 98.38 87 VAL B O 1
ATOM 1788 N N . ALA B 1 88 ? -9 11.836 18.688 1 98.06 88 ALA B N 1
ATOM 1789 C CA . ALA B 1 88 ? -9.523 10.477 18.828 1 98.06 88 ALA B CA 1
ATOM 1790 C C . ALA B 1 88 ? -10.055 9.953 17.5 1 98.06 88 ALA B C 1
ATOM 1792 O O . ALA B 1 88 ? -10.938 10.57 16.891 1 98.06 88 ALA B O 1
ATOM 1793 N N . PHE B 1 89 ? -9.523 8.859 17.047 1 97.81 89 PHE B N 1
ATOM 1794 C CA . PHE B 1 89 ? -10.008 8.188 15.852 1 97.81 89 PHE B CA 1
ATOM 1795 C C . PHE B 1 89 ? -10.828 6.957 16.219 1 97.81 89 PHE B C 1
ATOM 1797 O O . PHE B 1 89 ? -11.383 6.289 15.344 1 97.81 89 PHE B O 1
ATOM 1804 N N . HIS B 1 90 ? -10.852 6.691 17.484 1 95.94 90 HIS B N 1
ATOM 1805 C CA . HIS B 1 90 ? -11.562 5.547 18.031 1 95.94 90 HIS B CA 1
ATOM 1806 C C . HIS B 1 90 ? -10.93 4.234 17.594 1 95.94 90 HIS B C 1
ATOM 1808 O O . HIS B 1 90 ? -11.625 3.311 17.172 1 95.94 90 HIS B O 1
ATOM 1814 N N . SER B 1 91 ? -9.648 4.273 17.5 1 93.62 91 SER B N 1
ATOM 1815 C CA . SER B 1 91 ? -8.836 3.08 17.297 1 93.62 91 SER B CA 1
ATOM 1816 C C . SER B 1 91 ? -8.258 2.576 18.625 1 93.62 91 SER B C 1
ATOM 1818 O O . SER B 1 91 ? -7.406 3.236 19.219 1 93.62 91 SER B O 1
ATOM 1820 N N . ASP B 1 92 ? -8.68 1.439 19.047 1 90.75 92 ASP B N 1
ATOM 1821 C CA . ASP B 1 92 ? -8.32 0.909 20.359 1 90.75 92 ASP B CA 1
ATOM 1822 C C . ASP B 1 92 ? -6.805 0.802 20.516 1 90.75 92 ASP B C 1
ATOM 1824 O O . ASP B 1 92 ? -6.133 0.182 19.688 1 90.75 92 ASP B O 1
ATOM 1828 N N . GLY B 1 93 ? -6.344 1.509 21.531 1 94 93 GLY B N 1
ATOM 1829 C CA . GLY B 1 93 ? -4.941 1.396 21.891 1 94 93 GLY B CA 1
ATOM 1830 C C . GLY B 1 93 ? -4.051 2.365 21.141 1 94 93 GLY B C 1
ATOM 1831 O O . GLY B 1 93 ? -2.857 2.473 21.422 1 94 93 GLY B O 1
ATOM 1832 N N . ASN B 1 94 ? -4.676 3.123 20.234 1 96.69 94 ASN B N 1
ATOM 1833 C CA . ASN B 1 94 ? -3.84 3.945 19.359 1 96.69 94 ASN B CA 1
ATOM 1834 C C . ASN B 1 94 ? -4.102 5.434 19.578 1 96.69 94 ASN B C 1
ATOM 1836 O O . ASN B 1 94 ? -3.311 6.277 19.156 1 96.69 94 ASN B O 1
ATOM 1840 N N . ASP B 1 95 ? -5.121 5.711 20.297 1 97.31 95 ASP B N 1
ATOM 1841 C CA . ASP B 1 95 ? -5.523 7.094 20.531 1 97.31 95 ASP B CA 1
ATOM 1842 C C . ASP B 1 95 ? -4.824 7.672 21.75 1 97.31 95 ASP B C 1
ATOM 1844 O O . ASP B 1 95 ? -4.5 6.941 22.688 1 97.31 95 ASP B O 1
ATOM 1848 N N . PRO B 1 96 ? -4.648 9.016 21.719 1 98.19 96 PRO B N 1
ATOM 1849 C CA . PRO B 1 96 ? -4.953 9.977 20.656 1 98.19 96 PRO B CA 1
ATOM 1850 C C . PRO B 1 96 ? -3.914 9.953 19.531 1 98.19 96 PRO B C 1
ATOM 1852 O O . PRO B 1 96 ? -2.738 9.68 19.781 1 98.19 96 PRO B O 1
ATOM 1855 N N . VAL B 1 97 ? -4.328 10.234 18.328 1 98.5 97 VAL B N 1
ATOM 1856 C CA . VAL B 1 97 ? -3.443 10.359 17.172 1 98.5 97 VAL B CA 1
ATOM 1857 C C . VAL B 1 97 ? -2.881 11.781 17.109 1 98.5 97 VAL B C 1
ATOM 1859 O O . VAL B 1 97 ? -3.625 12.758 17.234 1 98.5 97 VAL B O 1
ATOM 1862 N N . HIS B 1 98 ? -1.543 11.836 16.891 1 98.69 98 HIS B N 1
ATOM 1863 C CA . HIS B 1 98 ? -0.872 13.125 16.844 1 98.69 98 HIS B CA 1
ATOM 1864 C C . HIS B 1 98 ? -0.254 13.375 15.469 1 98.69 98 HIS B C 1
ATOM 1866 O O . HIS B 1 98 ? -0.135 14.516 15.031 1 98.69 98 HIS B O 1
ATOM 1872 N N . LEU B 1 99 ? 0.208 12.352 14.898 1 98.81 99 LEU B N 1
ATOM 1873 C CA . LEU B 1 99 ? 0.949 12.43 13.641 1 98.81 99 LEU B CA 1
ATOM 1874 C C . LEU B 1 99 ? 0.121 11.875 12.484 1 98.81 99 LEU B C 1
ATOM 1876 O O . LEU B 1 99 ? -0.25 10.695 12.492 1 98.81 99 LEU B O 1
ATOM 1880 N N . LEU B 1 100 ? -0.211 12.695 11.5 1 98.81 100 LEU B N 1
ATOM 1881 C CA . LEU B 1 100 ? -0.921 12.289 10.289 1 98.81 100 LEU B CA 1
ATOM 1882 C C . LEU B 1 100 ? -0.059 12.508 9.055 1 98.81 100 LEU B C 1
ATOM 1884 O O . LEU B 1 100 ? 0.469 13.602 8.844 1 98.81 100 LEU B O 1
ATOM 1888 N N . ILE B 1 101 ? 0.085 11.492 8.266 1 98.75 101 ILE B N 1
ATOM 1889 C CA . ILE B 1 101 ? 0.816 11.578 7.008 1 98.75 101 ILE B CA 1
ATOM 1890 C C . ILE B 1 101 ? -0.078 11.117 5.859 1 98.75 101 ILE B C 1
ATOM 1892 O O . ILE B 1 101 ? -0.358 9.93 5.723 1 98.75 101 ILE B O 1
ATOM 1896 N N . VAL B 1 102 ? -0.51 12.031 5.078 1 98.62 102 VAL B N 1
ATOM 1897 C CA . VAL B 1 102 ? -1.334 11.719 3.914 1 98.62 102 VAL B CA 1
ATOM 1898 C C . VAL B 1 102 ? -0.442 11.32 2.742 1 98.62 102 VAL B C 1
ATOM 1900 O O . VAL B 1 102 ? 0.565 11.977 2.467 1 98.62 102 VAL B O 1
ATOM 1903 N N . LEU B 1 103 ? -0.765 10.234 2.15 1 97.88 103 LEU B N 1
ATOM 1904 C CA . LEU B 1 103 ? -0.048 9.75 0.977 1 97.88 103 LEU B CA 1
ATOM 1905 C C . LEU B 1 103 ? -0.966 9.703 -0.24 1 97.88 103 LEU B C 1
ATOM 1907 O O . LEU B 1 103 ? -2.008 9.039 -0.211 1 97.88 103 LEU B O 1
ATOM 1911 N N . ALA B 1 104 ? -0.681 10.453 -1.25 1 97.62 104 ALA B N 1
ATOM 1912 C CA . ALA B 1 104 ? -1.352 10.43 -2.547 1 97.62 104 ALA B CA 1
ATOM 1913 C C . ALA B 1 104 ? -0.387 10.016 -3.656 1 97.62 104 ALA B C 1
ATOM 1915 O O . ALA B 1 104 ? 0.483 10.797 -4.055 1 97.62 104 ALA B O 1
ATOM 1916 N N . ALA B 1 105 ? -0.542 8.82 -4.098 1 95.31 105 ALA B N 1
ATOM 1917 C CA . ALA B 1 105 ? 0.309 8.297 -5.164 1 95.31 105 ALA B CA 1
ATOM 1918 C C . ALA B 1 105 ? -0.477 8.133 -6.461 1 95.31 105 ALA B C 1
ATOM 1920 O O . ALA B 1 105 ? -1.68 7.867 -6.434 1 95.31 105 ALA B O 1
ATOM 1921 N N . THR B 1 106 ? 0.215 8.242 -7.562 1 92.56 106 THR B N 1
ATOM 1922 C CA . THR B 1 106 ? -0.449 8.219 -8.859 1 92.56 106 THR B CA 1
ATOM 1923 C C . THR B 1 106 ? -0.412 6.809 -9.453 1 92.56 106 THR B C 1
ATOM 1925 O O . THR B 1 106 ? -1.152 6.508 -10.391 1 92.56 106 THR B O 1
ATOM 1928 N N . ASP B 1 107 ? 0.527 5.988 -8.906 1 89.62 107 ASP B N 1
ATOM 1929 C CA . ASP B 1 107 ? 0.702 4.629 -9.406 1 89.62 107 ASP B CA 1
ATOM 1930 C C . ASP B 1 107 ? 1.255 3.709 -8.32 1 89.62 107 ASP B C 1
ATOM 1932 O O . ASP B 1 107 ? 1.654 4.176 -7.25 1 89.62 107 ASP B O 1
ATOM 1936 N N . SER B 1 108 ? 1.244 2.467 -8.562 1 90.31 108 SER B N 1
ATOM 1937 C CA . SER B 1 108 ? 1.614 1.478 -7.555 1 90.31 108 SER B CA 1
ATOM 1938 C C . SER B 1 108 ? 3.102 1.552 -7.23 1 90.31 108 SER B C 1
ATOM 1940 O O . SER B 1 108 ? 3.506 1.307 -6.09 1 90.31 108 SER B O 1
ATOM 1942 N N . ASN B 1 109 ? 3.953 1.855 -8.242 1 90.69 109 ASN B N 1
ATOM 1943 C CA . ASN B 1 109 ? 5.387 1.938 -7.988 1 90.69 109 ASN B CA 1
ATOM 1944 C C . ASN B 1 109 ? 5.711 3.023 -6.969 1 90.69 109 ASN B C 1
ATOM 1946 O O . ASN B 1 109 ? 6.402 2.764 -5.98 1 90.69 109 ASN B O 1
ATOM 1950 N N . SER B 1 110 ? 5.215 4.199 -7.246 1 93.12 110 SER B N 1
ATOM 1951 C CA . SER B 1 110 ? 5.453 5.293 -6.309 1 93.12 110 SER B CA 1
ATOM 1952 C C . SER B 1 110 ? 4.758 5.043 -4.977 1 93.12 110 SER B C 1
ATOM 1954 O O . SER B 1 110 ? 5.281 5.402 -3.92 1 93.12 110 SER B O 1
ATOM 1956 N N . HIS B 1 111 ? 3.561 4.441 -5.047 1 94.38 111 HIS B N 1
ATOM 1957 C CA . HIS B 1 111 ? 2.828 4.098 -3.832 1 94.38 111 HIS B CA 1
ATOM 1958 C C . HIS B 1 111 ? 3.648 3.174 -2.938 1 94.38 111 HIS B C 1
ATOM 1960 O O . HIS B 1 111 ? 3.834 3.459 -1.752 1 94.38 111 HIS B O 1
ATOM 1966 N N . ILE B 1 112 ? 4.207 2.146 -3.463 1 94.31 112 ILE B N 1
ATOM 1967 C CA . ILE B 1 112 ? 4.984 1.15 -2.732 1 94.31 112 ILE B CA 1
ATOM 1968 C C . ILE B 1 112 ? 6.27 1.782 -2.203 1 94.31 112 ILE B C 1
ATOM 1970 O O . ILE B 1 112 ? 6.664 1.537 -1.062 1 94.31 112 ILE B O 1
ATOM 1974 N N . ASP B 1 113 ? 6.887 2.592 -2.996 1 94.88 113 ASP B N 1
ATOM 1975 C CA . ASP B 1 113 ? 8.133 3.244 -2.605 1 94.88 113 ASP B CA 1
ATOM 1976 C C . ASP B 1 113 ? 7.926 4.129 -1.376 1 94.88 113 ASP B C 1
ATOM 1978 O O . ASP B 1 113 ? 8.695 4.051 -0.416 1 94.88 113 ASP B O 1
ATOM 1982 N N . ILE B 1 114 ? 6.91 4.902 -1.427 1 96.38 114 ILE B N 1
ATOM 1983 C CA . ILE B 1 114 ? 6.656 5.824 -0.328 1 96.38 114 ILE B CA 1
ATOM 1984 C C . ILE B 1 114 ? 6.227 5.047 0.914 1 96.38 114 ILE B C 1
ATOM 1986 O O . ILE B 1 114 ? 6.676 5.34 2.023 1 96.38 114 ILE B O 1
ATOM 1990 N N . ILE B 1 115 ? 5.375 4.051 0.73 1 96.38 115 ILE B N 1
ATOM 1991 C CA . ILE B 1 115 ? 4.93 3.232 1.854 1 96.38 115 ILE B CA 1
ATOM 1992 C C . ILE B 1 115 ? 6.133 2.561 2.512 1 96.38 115 ILE B C 1
ATOM 1994 O O . ILE B 1 115 ? 6.219 2.498 3.74 1 96.38 115 ILE B O 1
ATOM 1998 N N . SER B 1 116 ? 7.027 2.072 1.735 1 96.31 116 SER B N 1
ATOM 1999 C CA . SER B 1 116 ? 8.227 1.432 2.262 1 96.31 116 SER B CA 1
ATOM 2000 C C . SER B 1 116 ? 9.039 2.396 3.121 1 96.31 116 SER B C 1
ATOM 2002 O O . SER B 1 116 ? 9.531 2.023 4.188 1 96.31 116 SER B O 1
ATOM 2004 N N . GLN B 1 117 ? 9.156 3.613 2.723 1 96.94 117 GLN B N 1
ATOM 2005 C CA . GLN B 1 117 ? 9.898 4.617 3.482 1 96.94 117 GLN B CA 1
ATOM 2006 C C . GLN B 1 117 ? 9.156 4.996 4.762 1 96.94 117 GLN B C 1
ATOM 2008 O O . GLN B 1 117 ? 9.773 5.176 5.812 1 96.94 117 GLN B O 1
ATOM 2013 N N . LEU B 1 118 ? 7.891 5.109 4.66 1 97.62 118 LEU B N 1
ATOM 2014 C CA . LEU B 1 118 ? 7.09 5.414 5.84 1 97.62 118 LEU B CA 1
ATOM 2015 C C . LEU B 1 118 ? 7.148 4.273 6.848 1 97.62 118 LEU B C 1
ATOM 2017 O O . LEU B 1 118 ? 7.207 4.508 8.055 1 97.62 118 LEU B O 1
ATOM 2021 N N . ALA B 1 119 ? 7.09 3.082 6.32 1 96.31 119 ALA B N 1
ATOM 2022 C CA . ALA B 1 119 ? 7.223 1.924 7.203 1 96.31 119 ALA B CA 1
ATOM 2023 C C . ALA B 1 119 ? 8.531 1.979 7.988 1 96.31 119 ALA B C 1
ATOM 2025 O O . ALA B 1 119 ? 8.547 1.688 9.188 1 96.31 119 ALA B O 1
ATOM 2026 N N . GLN B 1 120 ? 9.57 2.324 7.324 1 96.25 120 GLN B N 1
ATOM 2027 C CA . GLN B 1 120 ? 10.859 2.465 7.988 1 96.25 120 GLN B CA 1
ATOM 2028 C C . GLN B 1 120 ? 10.812 3.551 9.062 1 96.25 120 GLN B C 1
ATOM 2030 O O . GLN B 1 120 ? 11.344 3.369 10.156 1 96.25 120 GLN B O 1
ATOM 2035 N N . LEU B 1 121 ? 10.242 4.641 8.727 1 97.25 121 LEU B N 1
ATOM 2036 C CA . LEU B 1 121 ? 10.086 5.73 9.68 1 97.25 121 LEU B CA 1
ATOM 2037 C C . LEU B 1 121 ? 9.289 5.273 10.898 1 97.25 121 LEU B C 1
ATOM 2039 O O . LEU B 1 121 ? 9.711 5.488 12.039 1 97.25 121 LEU B O 1
ATOM 2043 N N . PHE B 1 122 ? 8.148 4.57 10.641 1 96.75 122 PHE B N 1
ATOM 2044 C CA . PHE B 1 122 ? 7.254 4.141 11.711 1 96.75 122 PHE B CA 1
ATOM 2045 C C . PHE B 1 122 ? 7.918 3.084 12.586 1 96.75 122 PHE B C 1
ATOM 2047 O O . PHE B 1 122 ? 7.57 2.928 13.758 1 96.75 122 PHE B O 1
ATOM 2054 N N . ASP B 1 123 ? 8.883 2.469 12 1 94.5 123 ASP B N 1
ATOM 2055 C CA . ASP B 1 123 ? 9.594 1.414 12.719 1 94.5 123 ASP B CA 1
ATOM 2056 C C . ASP B 1 123 ? 10.789 1.977 13.484 1 94.5 123 ASP B C 1
ATOM 2058 O O . ASP B 1 123 ? 11.602 1.22 14.023 1 94.5 123 ASP B O 1
ATOM 2062 N N . THR B 1 124 ? 10.961 3.242 13.5 1 96.56 124 THR B N 1
ATOM 2063 C CA . THR B 1 124 ? 12.023 3.918 14.242 1 96.56 124 THR B CA 1
ATOM 2064 C C . THR B 1 124 ? 11.43 4.766 15.367 1 96.56 124 THR B C 1
ATOM 2066 O O . THR B 1 124 ? 11.234 5.973 15.203 1 96.56 124 THR B O 1
ATOM 2069 N N . PRO B 1 125 ? 11.266 4.184 16.531 1 96.19 125 PRO B N 1
ATOM 2070 C CA . PRO B 1 125 ? 10.562 4.848 17.625 1 96.19 125 PRO B CA 1
ATOM 2071 C C . PRO B 1 125 ? 11.141 6.215 17.969 1 96.19 125 PRO B C 1
ATOM 2073 O O . PRO B 1 125 ? 10.398 7.156 18.25 1 96.19 125 PRO B O 1
ATOM 2076 N N . ASP B 1 126 ? 12.414 6.359 17.875 1 97.69 126 ASP B N 1
ATOM 2077 C CA . ASP B 1 126 ? 13.047 7.633 18.203 1 97.69 126 ASP B CA 1
ATOM 2078 C C . ASP B 1 126 ? 12.648 8.719 17.203 1 97.69 126 ASP B C 1
ATOM 2080 O O . ASP B 1 126 ? 12.445 9.867 17.578 1 97.69 126 ASP B O 1
ATOM 2084 N N . ASP B 1 127 ? 12.523 8.344 15.938 1 98.12 127 ASP B N 1
ATOM 2085 C CA . ASP B 1 127 ? 12.156 9.32 14.914 1 98.12 127 ASP B CA 1
ATOM 2086 C C . ASP B 1 127 ? 10.68 9.703 15.023 1 98.12 127 ASP B C 1
ATOM 2088 O O . ASP B 1 127 ? 10.328 10.875 14.859 1 98.12 127 ASP B O 1
ATOM 2092 N N . VAL B 1 128 ? 9.883 8.758 15.344 1 97.94 128 VAL B N 1
ATOM 2093 C CA . VAL B 1 128 ? 8.469 9.031 15.547 1 97.94 128 VAL B CA 1
ATOM 2094 C C . VAL B 1 128 ? 8.281 9.969 16.734 1 97.94 128 VAL B C 1
ATOM 2096 O O . VAL B 1 128 ? 7.527 10.938 16.656 1 97.94 128 VAL B O 1
ATOM 2099 N N . ALA B 1 129 ? 8.984 9.656 17.797 1 97.81 129 ALA B N 1
ATOM 2100 C CA . ALA B 1 129 ? 8.906 10.5 18.984 1 97.81 129 ALA B CA 1
ATOM 2101 C C . ALA B 1 129 ? 9.383 11.922 18.688 1 97.81 129 ALA B C 1
ATOM 2103 O O . ALA B 1 129 ? 8.781 12.891 19.141 1 97.81 129 ALA B O 1
ATOM 2104 N N . ALA B 1 130 ? 10.469 11.992 17.938 1 98.19 130 ALA B N 1
ATOM 2105 C CA . ALA B 1 130 ? 11 13.297 17.562 1 98.19 130 ALA B CA 1
ATOM 2106 C C . ALA B 1 130 ? 9.977 14.086 16.75 1 98.19 130 ALA B C 1
ATOM 2108 O O . ALA B 1 130 ? 9.828 15.297 16.938 1 98.19 130 ALA B O 1
ATOM 2109 N N . LEU B 1 131 ? 9.266 13.453 15.883 1 98.5 131 LEU B N 1
ATOM 2110 C CA . LEU B 1 131 ? 8.242 14.117 15.078 1 98.5 131 LEU B CA 1
ATOM 2111 C C . LEU B 1 131 ? 7.086 14.586 15.953 1 98.5 131 LEU B C 1
ATOM 2113 O O . LEU B 1 131 ? 6.695 15.758 15.898 1 98.5 131 LEU B O 1
ATOM 2117 N N . ILE B 1 132 ? 6.605 13.711 16.734 1 97.88 132 ILE B N 1
ATOM 2118 C CA . ILE B 1 132 ? 5.434 14.008 17.562 1 97.88 132 ILE B CA 1
ATOM 2119 C C . ILE B 1 132 ? 5.742 15.156 18.516 1 97.88 132 ILE B C 1
ATOM 2121 O O . ILE B 1 132 ? 4.879 15.984 18.797 1 97.88 132 ILE B O 1
ATOM 2125 N N . ASN B 1 133 ? 6.992 15.297 18.859 1 97.19 133 ASN B N 1
ATOM 2126 C CA . ASN B 1 133 ? 7.383 16.312 19.828 1 97.19 133 ASN B CA 1
ATOM 2127 C C . ASN B 1 133 ? 7.883 17.578 19.156 1 97.19 133 ASN B C 1
ATOM 2129 O O . ASN B 1 133 ? 8.188 18.578 19.812 1 97.19 133 ASN B O 1
ATOM 2133 N N . ALA B 1 134 ? 7.969 17.531 17.891 1 98.25 134 ALA B N 1
ATOM 2134 C CA . ALA B 1 134 ? 8.461 18.688 17.172 1 98.25 134 ALA B CA 1
ATOM 2135 C C . ALA B 1 134 ? 7.547 19.891 17.375 1 98.25 134 ALA B C 1
ATOM 2137 O O . ALA B 1 134 ? 6.32 19.75 17.391 1 98.25 134 ALA B O 1
ATOM 2138 N N . THR B 1 135 ? 8.125 21.078 17.516 1 97.62 135 THR B N 1
ATOM 2139 C CA . THR B 1 135 ? 7.363 22.312 17.734 1 97.62 135 THR B CA 1
ATOM 2140 C C . THR B 1 135 ? 7.586 23.281 16.578 1 97.62 135 THR B C 1
ATOM 2142 O O . THR B 1 135 ? 6.93 24.328 16.5 1 97.62 135 THR B O 1
ATOM 2145 N N . GLU B 1 136 ? 8.539 22.906 15.68 1 98 136 GLU B N 1
ATOM 2146 C CA . GLU B 1 136 ? 8.844 23.719 14.5 1 98 136 GLU B CA 1
ATOM 2147 C C . GLU B 1 136 ? 8.984 22.844 13.258 1 98 136 GLU B C 1
ATOM 2149 O O . GLU B 1 136 ? 9.438 21.703 13.344 1 98 136 GLU B O 1
ATOM 2154 N N . ILE B 1 137 ? 8.648 23.469 12.164 1 98.31 137 ILE B N 1
ATOM 2155 C CA . ILE B 1 137 ? 8.664 22.75 10.891 1 98.31 137 ILE B CA 1
ATOM 2156 C C . ILE B 1 137 ? 10.078 22.266 10.586 1 98.31 137 ILE B C 1
ATOM 2158 O O . ILE B 1 137 ? 10.266 21.172 10.07 1 98.31 137 ILE B O 1
ATOM 2162 N N . GLU B 1 138 ? 11.086 23.016 10.953 1 98.19 138 GLU B N 1
ATOM 2163 C CA . GLU B 1 138 ? 12.477 22.672 10.688 1 98.19 138 GLU B CA 1
ATOM 2164 C C . GLU B 1 138 ? 12.867 21.375 11.383 1 98.19 138 GLU B C 1
ATOM 2166 O O . GLU B 1 138 ? 13.68 20.594 10.867 1 98.19 138 GLU B O 1
ATOM 2171 N N . GLN B 1 139 ? 12.375 21.172 12.586 1 98.44 139 GLN B N 1
ATOM 2172 C CA . GLN B 1 139 ? 12.641 19.938 13.312 1 98.44 139 GLN B CA 1
ATOM 2173 C C . GLN B 1 139 ? 12.07 18.719 12.578 1 98.44 139 GLN B C 1
ATOM 2175 O O . GLN B 1 139 ? 12.695 17.672 12.523 1 98.44 139 GLN B O 1
ATOM 2180 N N . VAL B 1 140 ? 10.836 18.922 12.039 1 98.56 140 VAL B N 1
ATOM 2181 C CA . VAL B 1 140 ? 10.188 17.875 11.266 1 98.56 140 VAL B CA 1
ATOM 2182 C C . VAL B 1 140 ? 11.031 17.547 10.039 1 98.56 140 VAL B C 1
ATOM 2184 O O . VAL B 1 140 ? 11.336 16.375 9.781 1 98.56 140 VAL B O 1
ATOM 2187 N N . LEU B 1 141 ? 11.461 18.578 9.328 1 98.38 141 LEU B N 1
ATOM 2188 C CA . LEU B 1 141 ? 12.227 18.391 8.102 1 98.38 141 LEU B CA 1
ATOM 2189 C C . LEU B 1 141 ? 13.57 17.734 8.383 1 98.38 141 LEU B C 1
ATOM 2191 O O . LEU B 1 141 ? 14.078 16.969 7.57 1 98.38 141 LEU B O 1
ATOM 2195 N N . SER B 1 142 ? 14.117 18.031 9.547 1 98.19 142 SER B N 1
ATOM 2196 C CA . SER B 1 142 ? 15.383 17.438 9.945 1 98.19 142 SER B CA 1
ATOM 2197 C C . SER B 1 142 ? 15.25 15.922 10.094 1 98.19 142 SER B C 1
ATOM 2199 O O . SER B 1 142 ? 16.125 15.172 9.641 1 98.19 142 SER B O 1
ATOM 2201 N N . VAL B 1 143 ? 14.164 15.445 10.703 1 98.19 143 VAL B N 1
ATOM 2202 C CA . VAL B 1 143 ? 13.922 14.016 10.859 1 98.19 143 VAL B CA 1
ATOM 2203 C C . VAL B 1 143 ? 13.695 13.375 9.492 1 98.19 143 VAL B C 1
ATOM 2205 O O . VAL B 1 143 ? 14.273 12.336 9.188 1 98.19 143 VAL B O 1
ATOM 2208 N N . ILE B 1 144 ? 12.906 14.016 8.641 1 98.19 144 ILE B N 1
ATOM 2209 C CA . ILE B 1 144 ? 12.484 13.477 7.348 1 98.19 144 ILE B CA 1
ATOM 2210 C C . ILE B 1 144 ? 13.68 13.398 6.402 1 98.19 144 ILE B C 1
ATOM 2212 O O . ILE B 1 144 ? 13.719 12.562 5.5 1 98.19 144 ILE B O 1
ATOM 2216 N N . SER B 1 145 ? 14.656 14.289 6.641 1 97 145 SER B N 1
ATOM 2217 C CA . SER B 1 145 ? 15.82 14.352 5.766 1 97 145 SER B CA 1
ATOM 2218 C C . SER B 1 145 ? 16.578 13.023 5.77 1 97 145 SER B C 1
ATOM 2220 O O . SER B 1 145 ? 17.375 12.758 4.863 1 97 145 SER B O 1
ATOM 2222 N N . ARG B 1 146 ? 16.297 12.148 6.664 1 95 146 ARG B N 1
ATOM 2223 C CA . ARG B 1 146 ? 16.969 10.859 6.793 1 95 146 ARG B CA 1
ATOM 2224 C C . ARG B 1 146 ? 16.297 9.797 5.934 1 95 146 ARG B C 1
ATOM 2226 O O . ARG B 1 146 ? 16.797 8.68 5.805 1 95 146 ARG B O 1
ATOM 2233 N N . TYR B 1 147 ? 15.227 10.25 5.398 1 94.94 147 TYR B N 1
ATOM 2234 C CA . TYR B 1 147 ? 14.438 9.297 4.633 1 94.94 147 TYR B CA 1
ATOM 2235 C C . TYR B 1 147 ? 14.32 9.727 3.174 1 94.94 147 TYR B C 1
ATOM 2237 O O . TYR B 1 147 ? 13.898 8.938 2.322 1 94.94 147 TYR B O 1
#

Nearest PDB structures (foldseek):
  3oxp-assembly1_B  TM=9.858E-01  e=1.243E-25  Yersinia pestis CO92
  2oq3-assembly1_A  TM=9.220E-01  e=5.015E-16  Escherichia coli
  3bjv-assembly1_A-2  TM=9.069E-01  e=2.435E-15  Streptococcus mutans UA159
  2oqt-assembly3_C  TM=8.820E-01  e=5.037E-13  Streptococcus pyogenes serotype M1
  1a3a-assembly2_B  TM=8.541E-01  e=1.887E-09  Escherichia coli K-12

pLDDT: mean 96.64, std 2.63, range [85.81, 98.88]

InterPro domains:
  IPR002178 PTS EIIA type-2 domain [PF00359] (5-146)
  IPR002178 PTS EIIA type-2 domain [PS51094] (4-147)
  IPR002178 PTS EIIA type-2 domain [cd00211] (6-144)
  IPR016152 Phosphotransferase/anion transporter [G3DSA:3.40.930.10] (1-147)
  IPR016152 Phosphotransferase/anion transporter [SSF55804] (1-146)
  IPR051351 Ascorbate-specific PTS system EIIA component [PTHR36203] (1-146)

Secondary structure (DSSP, 8-state):
-HHHH--GGGEEEES--SSHHHHHHHHHHHHHHTTSB-HHHHHHHHHHHHHH--TTEEETTEE--B--GGGTB-S-EEEEEEEEEEE----TTTPSEEEEEEEE-SSHHHHHHHHHHHHHHHT-HHHHHHHHT--SHHHHHHHHTT-/-HHHH--GGGEEEES--SSHHHHHHHHHHHHHHTTSB-HHHHHHHHHHHHHH--TTEEETTEE--B--GGGTB-S-EEEEEEEEEEE----TTTPSEEEEEEEE-SSHHHHHHHHHHHHHHHT-HHHHHHHHH--SHHHHHHHHTT-

Sequence (294 aa):
MLNTLLTPDVVQILPACDDWRHAIALSCKPLLDNGSIEPTYIEAIYRSHEAIGPYYVVGPGIAMPHARPEDGVNKLSVSLTLIRDGVAFHSDGNDPVHLLIVLAATDSNSHIDIISQLAQLFDTPDDVAALINATEIEQVLSVISRYMLNTLLTPDVVQILPACDDWRHAIALSCKPLLDNGSIEPTYIEAIYRSHEAIGP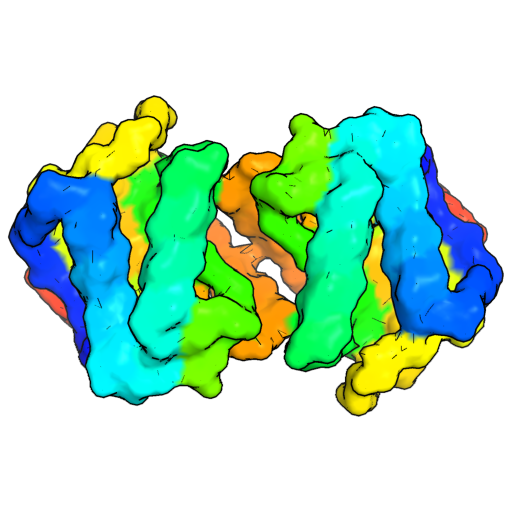YYVVGPGIAMPHARPEDGVNKLSVSLTLIRDGVAFHSDGNDPVHLLIVLAATDSNSHIDIISQLAQLFDTPDDVAALINATEIEQVLSVISRY

Solvent-accessible surface area (backbone atoms only — not comparable to full-atom values): 15145 Å² total; per-residue (Å²): 96,57,41,75,48,48,42,75,82,29,49,46,81,38,65,66,65,87,38,49,68,51,45,53,52,59,40,42,40,47,40,44,75,72,54,28,31,40,73,55,30,57,51,47,40,51,51,47,32,72,71,74,37,58,43,34,51,56,43,72,24,32,29,43,53,57,64,58,35,90,38,31,41,68,37,72,44,40,26,40,26,35,29,71,69,31,34,60,60,83,44,90,86,22,58,51,31,28,36,38,38,34,47,36,30,67,39,40,46,60,36,43,53,51,44,33,50,48,48,54,45,72,71,30,65,69,57,47,50,50,46,68,65,42,90,46,70,67,55,41,46,58,60,40,61,77,70,96,58,42,76,47,50,42,74,80,31,51,45,81,39,67,65,66,88,39,47,69,51,46,52,52,59,40,42,40,48,39,45,74,72,54,29,31,39,74,53,29,57,50,47,38,51,50,47,32,72,71,74,39,58,44,33,52,57,43,72,22,32,30,43,52,57,63,58,34,90,38,31,41,70,38,71,43,40,25,39,28,36,30,70,70,30,34,60,61,84,42,90,86,22,58,50,32,28,37,38,38,34,49,36,31,67,37,42,46,60,38,43,54,52,44,32,52,49,49,52,45,72,69,31,66,68,59,46,51,50,48,67,65,42,90,47,71,66,57,40,47,59,60,39,62,78,71

Foldseek 3Di:
DLLVQEDLLQEEEAAADDAPLRVLCVNCVSCVVVQQWDPQFSVQLVVVCVVPNQPQLPAAQEGEGGDDLVSTGDAWHKHKYFHLVFHDRPDPPRPRHGIYMYTHHNDDVSVVVVVVLVVVQVVDVVLVVQCNPDPDSVSVSVSSVVD/DLLVQEDLLQEEEAAADDAPLRVLCVNCVSCVVVQQWDVQFSVQLVVVCVVPNQPQLPAAQEGEGGDDLVRTGDAWHKHKYFHLVFHDSPDPPRPRHGIYMYTHHNDDVSVVVVVVVVVVQVVDVVLVVQCNPDPDSVSVSVSSVVD